Protein AF-A0A7T2W0L2-F1 (afdb_monomer)

InterPro domains:
  IPR009078 Ferritin-like superfamily [SSF47240] (115-250)
  IPR012348 Ribonucleotide reductase-like [G3DSA:1.10.620.20] (5-303)
  IPR025859 AurF/CmlI [PF11583] (13-297)

Sequence (320 aa):
MNLDISRTDDPVRDALKKLSLLWKSRAAVNQDLPDYCGLAFDPARQDFTASLLPFREHQAWTEAPQHLRDQCLSYAWGIYNLKTIYIECNVVTPACEDIIKTPPPGANRALLQDVMSQALLDEALHTRMSVMACNYIYEMRGLQPLDFSDFNLVGWRDGVLAQCGAEWERRLARFAIACASETLITDYLKTMAEDRSIQPICHEVTRTHAVDEWSHSSVFSSVATDIVQGLSNRERSYLRSIILKTVQMFANNELGAWSTVFTMVGMPHARDILHDVGDSNEIGVYTDSVQSLIDRIGLAGRNLGGSVALVSSVHEEMQA

Secondary structure (DSSP, 8-state):
----------HHHHHHHHHHHHHHHH-GGGS----STTSPP-TTS-SS-GGG-TTTT-HHHHTS-HHHHHHHHHHHHHHHHHHHHHHIIIIIHHHHHHHHHSPPSSTTHHHHHHHHHHHHHHHHHHHHHHHHHHHHHHHHHTPPPP-----HHHHHHHHHHHH-SSHHHHHHHHHHHHHHHHHHHHHHHHHHHH--SS-HHHHHHHHHHHHHHHHHHHHHHHHHHHHHHH--HHHHHHHHHHHHHHHHHHTB--HHHHHHHHHHHT-TTHHHHHHHH-SB--THHHHHHHHHHHHHTT--STTS---GGGSTTSSSSS--

Organism: Delftia acidovorans (NCBI:txid80866)

Mean predicted aligned error: 6.73 Å

Solvent-accessible surface area (backbone atoms only — not comparable to full-atom values): 18014 Å² total; per-residue (Å²): 134,83,82,79,76,76,82,72,85,48,71,54,59,55,50,52,53,51,52,52,63,48,41,70,80,64,34,59,84,69,47,90,69,76,65,53,86,74,46,76,84,55,92,87,43,44,51,38,67,64,87,75,44,88,50,61,84,37,66,62,59,68,72,45,59,64,69,58,53,53,50,49,29,45,46,49,37,38,54,51,32,52,51,47,37,50,42,35,63,70,33,38,40,54,28,29,50,46,35,52,78,59,44,67,91,61,98,50,33,71,57,54,26,51,49,29,54,50,50,47,52,45,40,56,47,48,38,51,51,30,56,51,55,38,52,50,50,26,61,79,68,72,48,80,80,86,88,79,81,86,46,61,46,60,56,50,48,52,53,53,49,71,68,39,90,44,69,68,52,34,53,44,48,36,37,21,42,23,47,37,48,43,49,51,50,36,67,61,32,47,59,47,39,66,38,79,69,34,32,60,46,53,21,50,55,35,34,54,48,35,61,44,31,62,50,42,32,53,50,40,46,42,51,46,34,59,52,50,73,77,46,53,70,68,54,48,36,48,38,52,54,44,30,64,51,36,54,60,38,66,46,39,61,49,58,68,58,49,54,52,49,33,60,77,69,64,47,71,63,44,68,56,54,55,64,75,51,50,61,64,52,78,58,68,76,53,48,59,57,50,52,52,48,38,49,74,36,69,67,67,62,84,85,48,70,84,68,82,80,77,63,72,72,66,70,66,67,78,77,114

pLDDT: mean 88.59, std 17.3, range [28.08, 98.62]

Foldseek 3Di:
DDPPPPPDPPVLLVLLVVLLVCLCVQQCLNDDADPLLPADWDPPFAAADLVPQLLSPPPLLVPWDPVLNSLVSLVVLLVVLLVLLCCLPQQLLVLLVCLLVPNDDDPCSVSSNSLSVSVNSSSVVLNVLSVVSNVSSCVVVVHDRQDDDPQQLRVVLVVQLVPDPDPLLNSLLSLLLNLLCLLQVLLVLVVLCPDPRHGPSSNSSSVSSNSVSVSSNSSSLSSLLVVVVVDDLLSLLSSLVSSVVSLFSSQWSPLVSQVSSCVRSVRPPSVVSSVVSDTGGPSVSSPVSSVVSCVSSPSDDPVSDDDPPPPVVPVVVVVD

Radius of gyration: 21.16 Å; Cα contacts (8 Å, |Δi|>4): 361; chains: 1; bounding box: 66×45×52 Å

Nearest PDB structures (foldseek):
  5hyh-assembly1_A  TM=8.896E-01  e=2.091E-13  Streptomyces venezuelae ATCC 10712
  2jcd-assembly1_B  TM=9.262E-01  e=5.769E-13  Streptomyces thioluteus
  3chu-assembly1_A  TM=8.992E-01  e=5.053E-13  unclassified
  3chh-assembly1_B  TM=8.849E-01  e=5.012E-12  unclassified
  3cht-assembly1_B  TM=8.678E-01  e=8.510E-12  unclassified

Structure (mmCIF, N/CA/C/O backbone):
data_AF-A0A7T2W0L2-F1
#
_entry.id   AF-A0A7T2W0L2-F1
#
loop_
_atom_site.group_PDB
_atom_site.id
_atom_site.type_symbol
_atom_site.label_atom_id
_atom_site.label_alt_id
_atom_site.label_comp_id
_atom_site.label_asym_id
_atom_site.label_entity_id
_atom_site.label_seq_id
_atom_site.pdbx_PDB_ins_code
_atom_site.Cartn_x
_atom_site.Cartn_y
_atom_site.Cartn_z
_atom_site.occupancy
_atom_site.B_iso_or_equiv
_atom_site.auth_seq_id
_atom_site.auth_comp_id
_atom_site.auth_asym_id
_atom_site.auth_atom_id
_atom_site.pdbx_PDB_model_num
ATOM 1 N N . MET A 1 1 ? 44.191 -21.257 -26.329 1.00 37.16 1 MET A N 1
ATOM 2 C CA . MET A 1 1 ? 43.010 -20.491 -26.773 1.00 37.16 1 MET A CA 1
ATOM 3 C C . MET A 1 1 ? 42.258 -20.133 -25.507 1.00 37.16 1 MET A C 1
ATOM 5 O O . MET A 1 1 ? 41.680 -21.014 -24.886 1.00 37.16 1 MET A O 1
ATOM 9 N N . ASN A 1 2 ? 42.464 -18.906 -25.030 1.00 30.92 2 ASN A N 1
ATOM 10 C CA . ASN A 1 2 ? 41.956 -18.443 -23.743 1.00 30.92 2 ASN A CA 1
ATOM 11 C C . ASN A 1 2 ? 40.436 -18.314 -23.822 1.00 30.92 2 ASN A C 1
ATOM 13 O O . ASN A 1 2 ? 39.923 -17.559 -24.643 1.00 30.92 2 ASN A O 1
ATOM 17 N N . LEU A 1 3 ? 39.740 -19.064 -22.970 1.00 38.44 3 LEU A N 1
ATOM 18 C CA . LEU A 1 3 ? 38.367 -18.771 -22.590 1.00 38.44 3 LEU A CA 1
ATOM 19 C C . LEU A 1 3 ? 38.418 -17.513 -21.728 1.00 38.44 3 LEU A C 1
ATOM 21 O O . LEU A 1 3 ? 38.673 -17.584 -20.528 1.00 38.44 3 LEU A O 1
ATOM 25 N N . ASP A 1 4 ? 38.239 -16.363 -22.367 1.00 36.66 4 ASP A N 1
ATOM 26 C CA . ASP A 1 4 ? 37.984 -15.113 -21.669 1.00 36.66 4 ASP A CA 1
ATOM 27 C C . ASP A 1 4 ? 36.551 -15.169 -21.124 1.00 36.66 4 ASP A C 1
ATOM 29 O O . ASP A 1 4 ? 35.579 -14.777 -21.771 1.00 36.66 4 ASP A O 1
ATOM 33 N N . ILE A 1 5 ? 36.404 -15.792 -19.953 1.00 43.41 5 ILE A N 1
ATOM 34 C CA . ILE A 1 5 ? 35.193 -15.695 -19.144 1.00 43.41 5 ILE A CA 1
ATOM 35 C C . ILE A 1 5 ? 35.238 -14.298 -18.531 1.00 43.41 5 ILE A C 1
ATOM 37 O O . ILE A 1 5 ? 35.699 -14.123 -17.401 1.00 43.41 5 ILE A O 1
ATOM 41 N N . SER A 1 6 ? 34.771 -13.292 -19.272 1.00 41.84 6 SER A N 1
ATOM 42 C CA . SER A 1 6 ? 34.497 -11.991 -18.674 1.00 41.84 6 SER A CA 1
ATOM 43 C C . SER A 1 6 ? 33.343 -12.179 -17.683 1.00 41.84 6 SER A C 1
ATOM 45 O O . SER A 1 6 ? 32.165 -12.174 -18.053 1.00 41.84 6 SER A O 1
ATOM 47 N N . ARG A 1 7 ? 33.683 -12.396 -16.408 1.00 49.94 7 ARG A N 1
ATOM 48 C CA . ARG A 1 7 ? 32.812 -12.077 -15.277 1.00 49.94 7 ARG A CA 1
ATOM 49 C C . ARG A 1 7 ? 32.473 -10.596 -15.414 1.00 49.94 7 ARG A C 1
ATOM 51 O O . ARG A 1 7 ? 33.280 -9.735 -15.087 1.00 49.94 7 ARG A O 1
ATOM 58 N N . THR A 1 8 ? 31.323 -10.314 -16.001 1.00 48.25 8 THR A N 1
ATOM 59 C CA . THR A 1 8 ? 30.719 -8.991 -15.958 1.00 48.25 8 THR A CA 1
ATOM 60 C C . THR A 1 8 ? 29.912 -8.959 -14.671 1.00 48.25 8 THR A C 1
ATOM 62 O O . THR A 1 8 ? 28.883 -9.625 -14.567 1.00 48.25 8 THR A O 1
ATOM 65 N N . ASP A 1 9 ? 30.448 -8.278 -13.659 1.00 61.59 9 ASP A N 1
ATOM 66 C CA . ASP A 1 9 ? 29.700 -7.931 -12.454 1.00 61.59 9 ASP A CA 1
ATOM 67 C C . ASP A 1 9 ? 28.499 -7.089 -12.902 1.00 61.59 9 ASP A C 1
ATOM 69 O O . ASP A 1 9 ? 28.660 -5.953 -13.348 1.00 61.59 9 ASP A O 1
ATOM 73 N N . ASP A 1 10 ? 27.304 -7.674 -12.853 1.00 84.06 10 ASP A N 1
ATOM 74 C CA . ASP A 1 10 ? 26.031 -6.971 -13.004 1.00 84.06 10 ASP A CA 1
ATOM 75 C C . ASP A 1 10 ? 25.410 -6.896 -11.600 1.00 84.06 10 ASP A C 1
ATOM 77 O O . ASP A 1 10 ? 24.774 -7.859 -11.152 1.00 84.06 10 ASP A O 1
ATOM 81 N N . PRO A 1 11 ? 25.615 -5.781 -10.869 1.00 88.38 11 PRO A N 1
ATOM 82 C CA . PRO A 1 11 ? 25.138 -5.645 -9.498 1.00 88.38 11 PRO A CA 1
ATOM 83 C C . PRO A 1 11 ? 23.619 -5.800 -9.377 1.00 88.38 11 PRO A C 1
ATOM 85 O O . PRO A 1 11 ? 23.132 -6.274 -8.351 1.00 88.38 11 PRO A O 1
ATOM 88 N N . VAL A 1 12 ? 22.868 -5.429 -10.423 1.00 91.69 12 VAL A N 1
ATOM 89 C CA . VAL A 1 12 ? 21.404 -5.542 -10.449 1.00 91.69 12 VAL A CA 1
ATOM 90 C C . VAL A 1 12 ? 21.003 -7.006 -10.548 1.00 91.69 12 VAL A C 1
ATOM 92 O O . VAL A 1 12 ? 20.191 -7.482 -9.754 1.00 91.69 12 VAL A O 1
ATOM 95 N N . ARG A 1 13 ? 21.626 -7.762 -11.456 1.00 93.62 13 ARG A N 1
ATOM 96 C CA . ARG A 1 13 ? 21.426 -9.214 -11.561 1.00 93.62 13 ARG A CA 1
ATOM 97 C C . ARG A 1 13 ? 21.720 -9.932 -10.248 1.00 93.62 13 ARG A C 1
ATOM 99 O O . ARG A 1 13 ? 20.958 -10.819 -9.858 1.00 93.62 13 ARG A O 1
ATOM 106 N N . ASP A 1 14 ? 22.819 -9.588 -9.587 1.00 94.62 14 ASP A N 1
ATOM 107 C CA . ASP A 1 14 ? 23.208 -10.235 -8.333 1.00 94.62 14 ASP A CA 1
ATOM 108 C C . ASP A 1 14 ? 22.248 -9.884 -7.190 1.00 94.62 14 ASP A C 1
ATOM 110 O O . ASP A 1 14 ? 21.866 -10.769 -6.417 1.00 94.62 14 ASP A O 1
ATOM 114 N N . ALA A 1 15 ? 21.771 -8.635 -7.131 1.00 94.38 15 ALA A N 1
ATOM 115 C CA . ALA A 1 15 ? 20.722 -8.223 -6.203 1.00 94.38 15 ALA A CA 1
ATOM 116 C C . ALA A 1 15 ? 19.414 -8.999 -6.438 1.00 94.38 15 ALA A C 1
ATOM 118 O O . ALA A 1 15 ? 18.876 -9.582 -5.495 1.00 94.38 15 ALA A O 1
ATOM 119 N N . LEU A 1 16 ? 18.943 -9.089 -7.687 1.00 95.00 16 LEU A N 1
ATOM 120 C CA . LEU A 1 16 ? 17.719 -9.815 -8.049 1.00 95.00 16 LEU A CA 1
ATOM 121 C C . LEU A 1 16 ? 17.805 -11.305 -7.696 1.00 95.00 16 LEU A C 1
ATOM 123 O O . LEU A 1 16 ? 16.887 -11.853 -7.088 1.00 95.00 16 LEU A O 1
ATOM 127 N N . LYS A 1 17 ? 18.932 -11.962 -8.004 1.00 96.25 17 LYS A N 1
ATOM 128 C CA . LYS A 1 17 ? 19.163 -13.365 -7.617 1.00 96.25 17 LYS A CA 1
ATOM 129 C C . LYS A 1 17 ? 19.123 -13.551 -6.107 1.00 96.25 17 LYS A C 1
ATOM 131 O O . LYS A 1 17 ? 18.523 -14.508 -5.625 1.00 96.25 17 LYS A O 1
ATOM 136 N N . LYS A 1 18 ? 19.766 -12.652 -5.357 1.00 95.88 18 LYS A N 1
ATOM 137 C CA . LYS A 1 18 ? 19.768 -12.707 -3.894 1.00 95.88 18 LYS A CA 1
ATOM 138 C C . LYS A 1 18 ? 18.354 -12.541 -3.337 1.00 95.88 18 LYS A C 1
ATOM 140 O O . LYS A 1 18 ? 17.973 -13.305 -2.456 1.00 95.88 18 LYS A O 1
ATOM 145 N N . LEU A 1 19 ? 17.582 -11.586 -3.854 1.00 94.62 19 LEU A N 1
ATOM 146 C CA . LEU A 1 19 ? 16.198 -11.353 -3.436 1.00 94.62 19 LEU A CA 1
ATOM 147 C C . LEU A 1 19 ? 15.304 -12.567 -3.730 1.00 94.62 19 LEU A C 1
ATOM 149 O O . LEU A 1 19 ? 14.591 -13.003 -2.828 1.00 94.62 19 LEU A O 1
ATOM 153 N N . SER A 1 20 ? 15.416 -13.164 -4.922 1.00 95.44 20 SER A N 1
ATOM 154 C CA . SER A 1 20 ? 14.680 -14.388 -5.284 1.00 95.44 20 SER A CA 1
ATOM 155 C C . SER A 1 20 ? 15.049 -15.582 -4.391 1.00 95.44 20 SER A C 1
ATOM 157 O O . SER A 1 20 ? 14.185 -16.319 -3.917 1.00 95.44 20 SER A O 1
ATOM 159 N N . LEU A 1 21 ? 16.336 -15.756 -4.070 1.00 95.50 21 LEU A N 1
ATOM 160 C CA . LEU A 1 21 ? 16.768 -16.813 -3.149 1.00 95.50 21 LEU A CA 1
ATOM 161 C C . LEU A 1 21 ? 16.199 -16.621 -1.738 1.00 95.50 21 LEU A C 1
ATOM 163 O O . LEU A 1 21 ? 15.759 -17.594 -1.126 1.00 95.50 21 LEU A O 1
ATOM 167 N N . LEU A 1 22 ? 16.206 -15.386 -1.230 1.00 95.31 22 LEU A N 1
ATOM 168 C CA . LEU A 1 22 ? 15.710 -15.063 0.109 1.00 95.31 22 LEU A CA 1
ATOM 169 C C . LEU A 1 22 ? 14.185 -15.168 0.223 1.00 95.31 22 LEU A C 1
ATOM 171 O O . LEU A 1 22 ? 13.698 -15.484 1.309 1.00 95.31 22 LEU A O 1
ATOM 175 N N . TRP A 1 23 ? 13.444 -14.945 -0.870 1.00 97.44 23 TRP A N 1
ATOM 176 C CA . TRP A 1 23 ? 11.978 -15.031 -0.904 1.00 97.44 23 TRP A CA 1
ATOM 177 C C . TRP A 1 23 ? 11.458 -16.353 -0.321 1.00 97.44 23 TRP A C 1
ATOM 179 O O . TRP A 1 23 ? 10.592 -16.344 0.551 1.00 97.44 23 TRP A O 1
ATOM 189 N N . LYS A 1 24 ? 12.087 -17.481 -0.675 1.00 93.50 24 LYS A N 1
ATOM 190 C CA . LYS A 1 24 ? 11.694 -18.822 -0.198 1.00 93.50 24 LYS A CA 1
ATOM 191 C C . LYS A 1 24 ? 11.663 -18.959 1.325 1.00 93.50 24 LYS A C 1
ATOM 193 O O . LYS A 1 24 ? 10.880 -19.740 1.848 1.00 93.50 24 LYS A O 1
ATOM 198 N N . SER A 1 25 ? 12.549 -18.253 2.024 1.00 92.75 25 SER A N 1
ATOM 199 C CA . SER A 1 25 ? 12.684 -18.338 3.482 1.00 92.75 25 SER A CA 1
ATOM 200 C C . SER A 1 25 ? 12.013 -17.197 4.240 1.00 92.75 25 SER A C 1
ATOM 202 O O . SER A 1 25 ? 11.862 -17.312 5.449 1.00 92.75 25 SER A O 1
ATOM 204 N N . ARG A 1 26 ? 11.694 -16.083 3.570 1.00 92.88 26 ARG A N 1
ATOM 205 C CA . ARG A 1 26 ? 11.186 -14.872 4.236 1.00 92.88 26 ARG A CA 1
ATOM 206 C C . ARG A 1 26 ? 9.705 -14.622 3.989 1.00 92.88 26 ARG A C 1
ATOM 208 O O . ARG A 1 26 ? 9.049 -14.157 4.906 1.00 92.88 26 ARG A O 1
ATOM 215 N N . ALA A 1 27 ? 9.225 -14.919 2.779 1.00 96.25 27 ALA A N 1
ATOM 216 C CA . ALA A 1 27 ? 7.908 -14.487 2.342 1.00 96.25 27 ALA A CA 1
ATOM 217 C C . ALA A 1 27 ? 6.828 -15.155 3.178 1.00 96.25 27 ALA A C 1
ATOM 219 O O . ALA A 1 27 ? 6.881 -16.380 3.366 1.00 96.25 27 ALA A O 1
ATOM 220 N N . ALA A 1 28 ? 5.860 -14.372 3.649 1.00 96.31 28 ALA A N 1
ATOM 221 C CA . ALA A 1 28 ? 4.809 -14.854 4.533 1.00 96.31 28 ALA A CA 1
ATOM 222 C C . ALA A 1 28 ? 4.006 -15.996 3.896 1.00 96.31 28 ALA A C 1
ATOM 224 O O . ALA A 1 28 ? 3.660 -16.957 4.577 1.00 96.31 28 ALA A O 1
ATOM 225 N N . VAL A 1 29 ? 3.807 -15.958 2.573 1.00 96.69 29 VAL A N 1
ATOM 226 C CA . VAL A 1 29 ? 3.109 -17.007 1.807 1.00 96.69 29 VAL A CA 1
ATOM 227 C C . VAL A 1 29 ? 3.802 -18.372 1.843 1.00 96.69 29 VAL A C 1
ATOM 229 O O . VAL A 1 29 ? 3.160 -19.398 1.628 1.00 96.69 29 VAL A O 1
ATOM 232 N N . ASN A 1 30 ? 5.099 -18.400 2.154 1.00 96.00 30 ASN A N 1
ATOM 233 C CA . ASN A 1 30 ? 5.880 -19.627 2.303 1.00 96.00 30 ASN A CA 1
ATOM 234 C C . ASN A 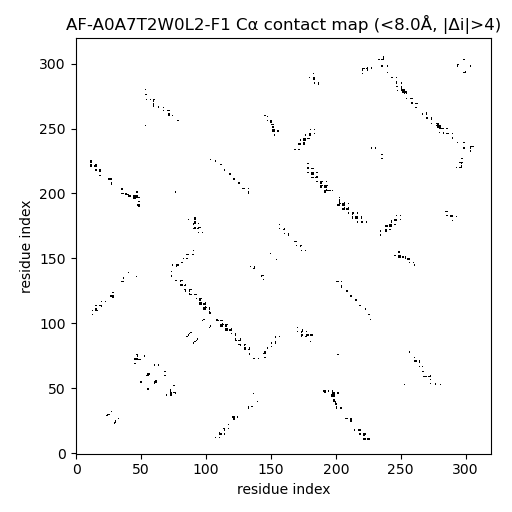1 30 ? 6.011 -20.082 3.767 1.00 96.00 30 ASN A C 1
ATOM 236 O O . ASN A 1 30 ? 6.652 -21.104 4.019 1.00 96.00 30 ASN A O 1
ATOM 240 N N . GLN A 1 31 ? 5.470 -19.325 4.726 1.00 93.69 31 GLN A N 1
ATOM 241 C CA . GLN A 1 31 ? 5.533 -19.641 6.153 1.00 93.69 31 GLN A CA 1
ATOM 242 C C . GLN A 1 31 ? 4.211 -20.218 6.664 1.00 93.69 31 GLN A C 1
ATOM 244 O O . GLN A 1 31 ? 3.149 -20.040 6.067 1.00 93.69 31 GLN A O 1
ATOM 249 N N . ASP A 1 32 ? 4.274 -20.854 7.833 1.00 90.12 32 ASP A N 1
ATOM 250 C CA . ASP A 1 32 ? 3.078 -21.154 8.613 1.00 90.12 32 ASP A CA 1
ATOM 251 C C . ASP A 1 32 ? 2.498 -19.841 9.153 1.00 90.12 32 ASP A C 1
ATOM 253 O O . ASP A 1 32 ? 3.036 -19.227 10.080 1.00 90.12 32 ASP A O 1
ATOM 257 N N . LEU A 1 33 ? 1.410 -19.387 8.534 1.00 88.81 33 LEU A N 1
ATOM 258 C CA . LEU A 1 33 ? 0.723 -18.172 8.950 1.00 88.81 33 LEU A CA 1
ATOM 259 C C . LEU A 1 33 ? 0.004 -18.383 10.293 1.00 88.81 33 LEU A C 1
ATOM 261 O O . LEU A 1 33 ? -0.557 -19.458 10.527 1.00 88.81 33 LEU A O 1
ATOM 265 N N . PRO A 1 34 ? -0.034 -17.360 11.167 1.00 85.94 34 PRO A N 1
ATOM 266 C CA . PRO A 1 34 ? -0.855 -17.394 12.370 1.00 85.94 34 PRO A CA 1
ATOM 267 C C . PRO A 1 34 ? -2.331 -17.658 12.044 1.00 85.94 34 PRO A C 1
ATOM 269 O O . PRO A 1 34 ? -2.854 -17.171 11.040 1.00 85.94 34 PRO A O 1
ATOM 272 N N . ASP A 1 35 ? -3.036 -18.349 12.943 1.00 90.75 35 ASP A N 1
ATOM 273 C CA . ASP A 1 35 ? -4.501 -18.328 12.946 1.00 90.75 35 ASP A CA 1
ATOM 274 C C . ASP A 1 35 ? -4.975 -16.953 13.435 1.00 90.75 35 ASP A C 1
ATOM 276 O O . ASP A 1 35 ? -5.225 -16.736 14.621 1.00 90.75 35 ASP A O 1
ATOM 280 N N . TYR A 1 36 ? -5.030 -16.000 12.505 1.00 89.06 36 TYR A N 1
ATOM 281 C CA . TYR A 1 36 ? -5.364 -14.608 12.783 1.00 89.06 36 TYR A CA 1
ATOM 282 C C . TYR A 1 36 ? -6.735 -14.450 13.449 1.00 89.06 36 TYR A C 1
ATOM 284 O O . TYR A 1 36 ? -6.869 -13.659 14.380 1.00 89.06 36 TYR A O 1
ATOM 292 N N . CYS A 1 37 ? -7.741 -15.208 13.004 1.00 83.75 37 CYS A N 1
ATOM 293 C CA . CYS A 1 37 ? -9.089 -15.169 13.576 1.00 83.75 37 CYS A CA 1
ATOM 294 C C . CYS A 1 37 ? -9.183 -15.915 14.916 1.00 83.75 37 CYS A C 1
ATOM 296 O O . CYS A 1 37 ? -10.091 -15.645 15.697 1.00 83.75 37 CYS A O 1
ATOM 298 N N . GLY A 1 38 ? -8.247 -16.825 15.198 1.00 87.19 38 GLY A N 1
ATOM 299 C CA . GLY A 1 38 ? -8.093 -17.473 16.500 1.00 87.19 38 GLY A CA 1
ATOM 300 C C . GLY A 1 38 ? -7.413 -16.603 17.564 1.00 87.19 38 GLY A C 1
ATOM 301 O O . GLY A 1 38 ? -7.382 -16.985 18.738 1.00 87.19 38 GLY A O 1
ATOM 302 N N . LEU A 1 39 ? -6.869 -15.434 17.198 1.00 90.75 39 LEU A N 1
ATOM 303 C CA . LEU A 1 39 ? -6.291 -14.494 18.158 1.00 90.75 39 LEU A CA 1
ATOM 304 C C . LEU A 1 39 ? -7.380 -13.916 19.071 1.00 90.75 39 LEU A C 1
ATOM 306 O O . LEU A 1 39 ? -8.429 -13.465 18.617 1.00 90.75 39 LEU A O 1
ATOM 310 N N . ALA A 1 40 ? -7.109 -13.889 20.378 1.00 92.00 40 ALA A N 1
ATOM 311 C CA . ALA A 1 40 ? -8.072 -13.419 21.367 1.00 92.00 40 ALA A CA 1
ATOM 312 C C . ALA A 1 40 ? -8.485 -11.960 21.110 1.00 92.00 40 ALA A C 1
ATOM 314 O O . ALA A 1 40 ? -7.644 -11.059 21.073 1.00 92.00 40 ALA A O 1
ATOM 315 N N . PHE A 1 41 ? -9.791 -11.737 20.976 1.00 96.56 41 PHE A N 1
ATOM 316 C CA . PHE A 1 41 ? -10.374 -10.405 20.873 1.00 96.56 41 PHE A CA 1
ATOM 317 C C . PHE A 1 41 ? -10.512 -9.759 22.252 1.00 96.56 41 PHE A C 1
ATOM 319 O O . PHE A 1 41 ? -11.039 -10.374 23.182 1.00 96.56 41 PHE A O 1
ATOM 326 N N . ASP A 1 42 ? -10.092 -8.502 22.369 1.00 96.56 42 ASP A N 1
ATOM 327 C CA . ASP A 1 42 ? -10.230 -7.715 23.592 1.00 96.56 42 ASP A CA 1
ATOM 328 C C . ASP A 1 42 ? -11.137 -6.503 23.331 1.00 96.56 42 ASP A C 1
ATOM 330 O O . ASP A 1 42 ? -10.701 -5.549 22.686 1.00 96.56 42 ASP A O 1
ATOM 334 N N . PRO A 1 43 ? -12.382 -6.478 23.842 1.00 95.31 43 PRO A N 1
ATOM 335 C CA . PRO A 1 43 ? -13.302 -5.370 23.598 1.00 95.31 43 PRO A CA 1
ATOM 336 C C . PRO A 1 43 ? -12.778 -3.992 24.028 1.00 95.31 43 PRO A C 1
ATOM 338 O O . PRO A 1 43 ? -13.254 -2.990 23.494 1.00 95.31 43 PRO A O 1
ATOM 341 N N . ALA A 1 44 ? -11.825 -3.929 24.968 1.00 94.88 44 ALA A N 1
ATOM 342 C CA . ALA A 1 44 ? -11.264 -2.680 25.481 1.00 94.88 44 ALA A CA 1
ATOM 343 C C . ALA A 1 44 ? -10.100 -2.132 24.638 1.00 94.88 44 ALA A C 1
ATOM 345 O O . ALA A 1 44 ? -9.728 -0.967 24.798 1.00 94.88 44 ALA A O 1
ATOM 346 N N . ARG A 1 45 ? -9.510 -2.946 23.754 1.00 97.00 45 ARG A N 1
ATOM 347 C CA . ARG A 1 45 ? -8.456 -2.490 22.839 1.00 97.00 45 ARG A CA 1
ATOM 348 C C . ARG A 1 45 ? -9.044 -1.742 21.658 1.00 97.00 45 ARG A C 1
ATOM 350 O O . ARG A 1 45 ? -10.159 -2.024 21.233 1.00 97.00 45 ARG A O 1
ATOM 357 N N . GLN A 1 46 ? -8.265 -0.815 21.118 1.00 97.38 46 GLN A N 1
ATOM 358 C CA . GLN A 1 46 ? -8.601 -0.116 19.884 1.00 97.38 46 GLN A CA 1
ATOM 359 C C . GLN A 1 46 ? -8.254 -0.978 18.671 1.00 97.38 46 GLN A C 1
ATOM 361 O O . GLN A 1 46 ? -7.352 -1.812 18.727 1.00 97.38 46 GLN A O 1
ATOM 366 N N . ASP A 1 47 ? -8.955 -0.763 17.565 1.00 97.94 47 ASP A N 1
ATOM 367 C CA . ASP A 1 47 ? -8.740 -1.538 16.337 1.00 97.94 47 ASP A CA 1
ATOM 368 C C . ASP A 1 47 ? -7.729 -0.860 15.393 1.00 97.94 47 ASP A C 1
ATOM 370 O O . ASP A 1 47 ? -7.295 -1.461 14.413 1.00 97.94 47 ASP A O 1
ATOM 374 N N . PHE A 1 48 ? -7.332 0.380 15.703 1.00 97.00 48 PHE A N 1
ATOM 375 C CA . PHE A 1 48 ? -6.447 1.205 14.886 1.00 97.00 48 PHE A CA 1
ATOM 376 C C . PHE A 1 48 ? -5.625 2.186 15.732 1.00 97.00 48 PHE A C 1
ATOM 378 O O . PHE A 1 48 ? -6.041 2.592 16.821 1.00 97.00 48 PHE A O 1
ATOM 385 N N . THR A 1 49 ? -4.466 2.597 15.217 1.00 94.12 49 THR A N 1
ATOM 386 C CA . THR A 1 49 ? -3.552 3.527 15.888 1.00 94.12 49 THR A CA 1
ATOM 387 C C . THR A 1 49 ? -4.019 4.975 15.712 1.00 94.12 49 THR A C 1
ATOM 389 O O . THR A 1 49 ? -3.954 5.545 14.624 1.00 94.12 49 THR A O 1
ATOM 392 N N . ALA A 1 50 ? -4.456 5.617 16.799 1.00 93.06 50 ALA A N 1
ATOM 393 C CA . ALA A 1 50 ? -5.055 6.956 16.748 1.00 93.06 50 ALA A CA 1
ATOM 394 C C . ALA A 1 50 ? -4.114 8.068 16.238 1.00 93.06 50 ALA A C 1
ATOM 396 O O . ALA A 1 50 ? -4.594 9.067 15.705 1.00 93.06 50 ALA A O 1
ATOM 397 N N . SER A 1 51 ? -2.788 7.916 16.366 1.00 90.50 51 SER A N 1
ATOM 398 C CA . SER A 1 51 ? -1.824 8.906 15.853 1.00 90.50 51 SER A CA 1
ATOM 399 C C . SER A 1 51 ? -1.820 9.013 14.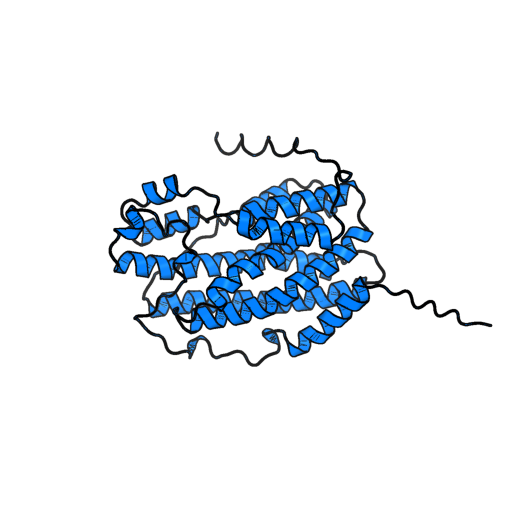324 1.00 90.50 51 SER A C 1
ATOM 401 O O . SER A 1 51 ? -1.413 10.045 13.791 1.00 90.50 51 SER A O 1
ATOM 403 N N . LEU A 1 52 ? -2.317 7.986 13.627 1.00 89.75 52 LEU A N 1
ATOM 404 C CA . LEU A 1 52 ? -2.440 7.962 12.170 1.00 89.75 52 LEU A CA 1
ATOM 405 C C . LEU A 1 52 ? -3.723 8.630 11.658 1.00 89.75 52 LEU A C 1
ATOM 407 O O . LEU A 1 52 ? -3.873 8.803 10.450 1.00 89.75 52 LEU A O 1
ATOM 411 N N . LEU A 1 53 ? -4.649 9.020 12.542 1.00 92.88 53 LEU A N 1
ATOM 412 C CA . LEU A 1 53 ? -5.833 9.763 12.122 1.00 92.88 53 LEU A CA 1
ATOM 413 C C . LEU A 1 53 ? -5.436 11.189 11.706 1.00 92.88 53 LEU A C 1
ATOM 415 O O . LEU A 1 53 ? -4.801 11.896 12.497 1.00 92.88 53 LEU A O 1
ATOM 419 N N . PRO A 1 54 ? -5.858 11.662 10.521 1.00 91.56 54 PRO A N 1
ATOM 420 C CA . PRO A 1 54 ? -5.466 12.983 10.029 1.00 91.56 54 PRO A CA 1
ATOM 421 C C . PRO A 1 54 ? -6.103 14.129 10.832 1.00 91.56 54 PRO A C 1
ATOM 423 O O . PRO A 1 54 ? -5.583 15.236 10.868 1.00 91.56 54 PRO A O 1
ATOM 426 N N . PHE A 1 55 ? -7.196 13.851 11.543 1.00 94.19 55 PHE A N 1
ATOM 427 C CA . PHE A 1 55 ? -7.930 14.798 12.387 1.00 94.19 55 PHE A CA 1
ATOM 428 C C . PHE A 1 55 ? -7.740 14.562 13.890 1.00 94.19 55 PHE A C 1
ATOM 430 O O . PHE A 1 55 ? -8.520 15.072 14.694 1.00 94.19 55 PHE A O 1
ATOM 437 N N . ARG A 1 56 ? -6.728 13.785 14.305 1.00 94.12 56 ARG A N 1
ATOM 438 C CA . ARG 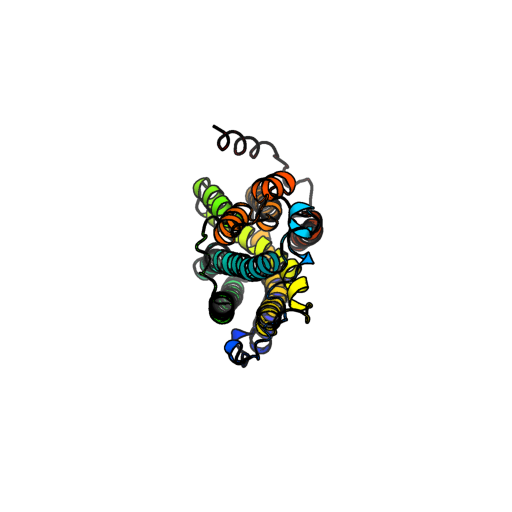A 1 56 ? -6.526 13.386 15.715 1.00 94.12 56 ARG A CA 1
ATOM 439 C C . ARG A 1 56 ? -6.467 14.560 16.707 1.00 94.12 56 ARG A C 1
ATOM 441 O O . ARG A 1 56 ? -6.808 14.387 17.872 1.00 94.12 56 ARG A O 1
ATOM 448 N N . GLU A 1 57 ? -6.029 15.732 16.248 1.00 93.88 57 GLU A N 1
ATOM 449 C CA . GLU A 1 57 ? -5.885 16.963 17.040 1.00 93.88 57 GLU A CA 1
ATOM 450 C C . GLU A 1 57 ? -7.066 17.934 16.865 1.00 93.88 57 GLU A C 1
ATOM 452 O O . GLU A 1 57 ? -7.132 18.957 17.543 1.00 93.88 57 GLU A O 1
ATOM 457 N N . HIS A 1 58 ? -8.023 17.627 15.985 1.00 96.12 58 HIS A N 1
ATOM 458 C CA . HIS A 1 58 ? -9.155 18.505 15.710 1.00 96.12 58 HIS A CA 1
ATOM 459 C C . HIS A 1 58 ? -10.091 18.599 16.926 1.00 96.12 58 HIS A C 1
ATOM 461 O O . HIS A 1 58 ? -10.466 17.584 17.521 1.00 96.12 58 HIS A O 1
ATOM 467 N N . GLN A 1 59 ? -10.545 19.810 17.267 1.00 96.69 59 GLN A N 1
ATOM 468 C CA . GLN A 1 59 ? -11.377 20.045 18.455 1.00 96.69 59 GLN A CA 1
ATOM 469 C C . GLN A 1 59 ? -12.647 19.180 18.443 1.00 96.69 59 GLN A C 1
ATOM 471 O O . GLN A 1 59 ? -12.874 18.416 19.378 1.00 96.69 59 GLN A O 1
ATOM 476 N N . ALA A 1 60 ? -13.404 19.194 17.341 1.00 96.50 60 ALA A N 1
ATOM 477 C CA . ALA A 1 60 ? -14.607 18.368 17.203 1.00 96.50 60 ALA A CA 1
ATOM 478 C C . ALA A 1 60 ? -14.356 16.857 17.378 1.00 96.50 60 ALA A C 1
ATOM 480 O O . ALA A 1 60 ? -15.231 16.144 17.859 1.00 96.50 60 ALA A O 1
ATOM 481 N N . TRP A 1 61 ? -13.166 16.358 17.022 1.00 97.25 61 TRP A N 1
ATOM 482 C CA . TRP A 1 61 ? -12.793 14.967 17.276 1.00 97.25 61 TRP A CA 1
ATOM 483 C C . TRP A 1 61 ? -12.494 14.731 18.759 1.00 97.25 61 TRP A C 1
ATOM 485 O O . TRP A 1 61 ? -12.981 13.771 19.353 1.00 97.25 61 TRP A O 1
ATOM 495 N N . THR A 1 62 ? -11.709 15.610 19.383 1.00 96.56 62 THR A N 1
ATOM 496 C CA . THR A 1 62 ? -11.323 15.463 20.797 1.00 96.56 62 THR A CA 1
ATOM 497 C C . THR A 1 62 ? -12.509 15.572 21.760 1.00 96.56 62 THR A C 1
ATOM 499 O O . THR A 1 62 ? -12.528 14.864 22.769 1.00 96.56 62 THR A O 1
ATOM 502 N N . GLU A 1 63 ? -13.518 16.376 21.417 1.00 96.88 63 GLU A N 1
ATOM 503 C CA . GLU A 1 63 ? -14.755 16.569 22.185 1.00 96.88 63 GLU A CA 1
ATOM 504 C C . GLU A 1 63 ? -15.837 15.513 21.897 1.00 96.88 63 GLU A C 1
ATOM 506 O O . GLU A 1 63 ? -16.828 15.427 22.627 1.00 96.88 63 GLU A O 1
ATOM 511 N N . ALA A 1 64 ? -15.667 14.691 20.857 1.00 97.62 64 ALA A N 1
ATOM 512 C CA . ALA A 1 64 ? -16.662 13.695 20.487 1.00 97.62 64 ALA A CA 1
ATOM 513 C C . ALA A 1 64 ? -16.827 12.598 21.557 1.00 97.62 64 ALA A C 1
ATOM 515 O O . ALA A 1 64 ? -15.850 12.186 22.199 1.00 97.62 64 ALA A O 1
ATOM 516 N N . PRO A 1 65 ? -18.050 12.056 21.723 1.00 98.00 65 PRO A N 1
ATOM 517 C CA . PRO A 1 65 ? -18.298 10.922 22.602 1.00 98.00 65 PRO A CA 1
ATOM 518 C C . PRO A 1 65 ? -17.362 9.744 22.313 1.00 98.00 65 PRO A C 1
ATOM 520 O O . PRO A 1 65 ? -17.174 9.357 21.160 1.00 98.00 65 PRO A O 1
ATOM 523 N N . GLN A 1 66 ? -16.831 9.123 23.371 1.00 96.69 66 GLN A N 1
ATOM 524 C CA . GLN A 1 66 ? -15.850 8.040 23.252 1.00 96.69 66 GLN A CA 1
ATOM 525 C C . GLN A 1 66 ? -16.319 6.907 22.329 1.00 96.69 66 GLN A C 1
ATOM 527 O O . GLN A 1 66 ? -15.562 6.498 21.461 1.00 96.69 66 GLN A O 1
ATOM 532 N N . HIS A 1 67 ? -17.574 6.467 22.451 1.00 96.81 67 HIS A N 1
ATOM 533 C CA . HIS A 1 67 ? -18.109 5.386 21.620 1.00 96.81 67 HIS A CA 1
ATOM 534 C C . HIS A 1 67 ? -18.076 5.698 20.112 1.00 96.81 67 HIS A C 1
ATOM 536 O O . HIS A 1 67 ? -17.824 4.796 19.321 1.00 96.81 67 HIS A O 1
ATOM 542 N N . LEU A 1 68 ? -18.276 6.960 19.703 1.00 97.94 68 LEU A N 1
ATOM 543 C CA . LEU A 1 68 ? -18.174 7.353 18.292 1.00 97.94 68 LEU A CA 1
ATOM 544 C C . LEU A 1 68 ? -16.721 7.341 17.822 1.00 97.94 68 LEU A C 1
ATOM 546 O O . LEU A 1 68 ? -16.440 6.927 16.700 1.00 97.94 68 LEU A O 1
ATOM 550 N N . ARG A 1 69 ? -15.788 7.761 18.686 1.00 97.75 69 ARG A N 1
ATOM 551 C CA . ARG A 1 69 ? -14.354 7.697 18.383 1.00 97.75 69 ARG A CA 1
ATOM 552 C C . ARG A 1 69 ? -13.875 6.258 18.238 1.00 97.75 69 ARG A C 1
ATOM 554 O O . ARG A 1 69 ? -13.158 5.967 17.289 1.00 97.75 69 ARG A O 1
ATOM 561 N N . ASP A 1 70 ? -14.324 5.368 19.120 1.00 97.81 70 ASP A N 1
ATOM 562 C CA . ASP A 1 70 ? -14.012 3.938 19.056 1.00 97.81 70 ASP A CA 1
ATOM 563 C C . ASP A 1 70 ? -14.546 3.329 17.744 1.00 97.81 70 ASP A C 1
ATOM 565 O O . ASP A 1 70 ? -13.804 2.661 17.028 1.00 97.81 70 ASP A O 1
ATOM 569 N N . GLN A 1 71 ? -15.790 3.645 17.349 1.00 98.19 71 GLN A N 1
ATOM 570 C CA . GLN A 1 71 ? -16.331 3.226 16.047 1.00 98.19 71 GLN A CA 1
ATOM 571 C C . GLN A 1 71 ? -15.532 3.796 14.869 1.00 98.19 71 GLN A C 1
ATOM 573 O O . GLN A 1 71 ? -15.246 3.076 13.914 1.00 98.19 71 GLN A O 1
ATOM 578 N N . CYS A 1 72 ? -15.141 5.071 14.925 1.00 98.31 72 CYS A N 1
ATOM 579 C CA . CYS A 1 72 ? -14.305 5.681 13.891 1.00 98.31 72 CYS A CA 1
ATOM 580 C C . CYS A 1 72 ? -12.928 5.013 13.799 1.00 98.31 72 CYS A C 1
ATOM 582 O O . CYS A 1 72 ? -12.417 4.878 12.695 1.00 98.31 72 CYS A O 1
ATOM 584 N N . LEU A 1 73 ? -12.339 4.559 14.910 1.00 98.19 73 LEU A N 1
ATOM 585 C CA . LEU A 1 73 ? -11.090 3.791 14.899 1.00 98.19 73 LEU A CA 1
ATOM 586 C C . LEU A 1 73 ? -11.283 2.409 14.256 1.00 98.19 73 LEU A C 1
ATOM 588 O O . LEU A 1 73 ? -10.460 2.007 13.436 1.00 98.19 73 LEU A O 1
ATOM 592 N N . SER A 1 74 ? -12.396 1.719 14.520 1.00 98.56 74 SER A N 1
ATOM 593 C CA . SER A 1 74 ? -12.741 0.484 13.797 1.00 98.56 74 SER A CA 1
ATOM 594 C C . SER A 1 74 ? -12.927 0.720 12.293 1.00 98.56 74 SER A C 1
ATOM 596 O O . SER A 1 74 ? -12.478 -0.081 11.473 1.00 98.56 74 SER A O 1
ATOM 598 N N . TYR A 1 75 ? -13.542 1.835 11.896 1.00 98.62 75 TYR A N 1
ATOM 599 C CA . TYR A 1 75 ? -13.657 2.191 10.482 1.00 98.62 75 TYR A CA 1
ATOM 600 C C . TYR A 1 75 ? -12.346 2.695 9.873 1.00 98.62 75 TYR A C 1
ATOM 602 O O . TYR A 1 75 ? -12.140 2.472 8.687 1.00 98.62 75 TYR A O 1
ATOM 610 N N . ALA A 1 76 ? -11.435 3.288 10.649 1.00 97.75 76 ALA A N 1
ATOM 611 C CA . ALA A 1 76 ? -10.086 3.630 10.194 1.00 97.75 76 ALA A CA 1
ATOM 612 C C . ALA A 1 76 ? -9.333 2.373 9.741 1.00 97.75 76 ALA A C 1
ATOM 614 O O . ALA A 1 76 ? -8.753 2.349 8.658 1.00 97.75 76 ALA A O 1
ATOM 615 N N . TRP A 1 77 ? -9.427 1.300 10.536 1.00 97.81 77 TRP A N 1
ATOM 616 C CA . TRP A 1 77 ? -8.929 -0.026 10.171 1.00 97.81 77 TRP A CA 1
ATOM 617 C C . TRP A 1 77 ? -9.577 -0.560 8.886 1.00 97.81 77 TRP A C 1
ATOM 619 O O . TRP A 1 77 ? -8.893 -1.127 8.031 1.00 97.81 77 TRP A O 1
ATOM 629 N N . GLY A 1 78 ? -10.882 -0.326 8.733 1.00 97.88 78 GLY A N 1
ATOM 630 C CA . GLY A 1 78 ? -11.633 -0.609 7.514 1.00 97.88 78 GLY A CA 1
ATOM 631 C C . GLY A 1 78 ? -11.091 0.125 6.287 1.00 97.88 78 GLY A C 1
ATOM 632 O O . GLY A 1 78 ? -10.716 -0.516 5.313 1.00 97.88 78 GLY A O 1
ATOM 633 N N . ILE A 1 79 ? -11.003 1.458 6.348 1.00 97.38 79 ILE A N 1
ATOM 634 C CA . ILE A 1 79 ? -10.475 2.315 5.273 1.00 97.38 79 ILE A CA 1
ATOM 635 C C . ILE A 1 79 ? -9.068 1.868 4.885 1.00 97.38 79 ILE A C 1
ATOM 637 O O . ILE A 1 79 ? -8.783 1.723 3.699 1.00 97.38 79 ILE A O 1
ATOM 641 N N . TYR A 1 80 ? -8.208 1.639 5.877 1.00 95.44 80 TYR A N 1
ATOM 642 C CA . TYR A 1 80 ? -6.829 1.221 5.667 1.00 95.44 80 TYR A CA 1
ATOM 643 C C . TYR A 1 80 ? -6.740 -0.067 4.836 1.00 95.44 80 TYR A C 1
ATOM 645 O O . TYR A 1 80 ? -6.150 -0.065 3.760 1.00 95.44 80 TYR A O 1
ATOM 653 N N . ASN A 1 81 ? -7.380 -1.147 5.287 1.00 97.00 81 ASN A N 1
ATOM 654 C CA . ASN A 1 81 ? -7.320 -2.433 4.589 1.00 97.00 81 ASN A CA 1
ATOM 655 C C . ASN A 1 81 ? -8.049 -2.405 3.247 1.00 97.00 81 ASN A C 1
ATOM 657 O O . ASN A 1 81 ? -7.621 -3.070 2.307 1.00 97.00 81 ASN A O 1
ATOM 661 N N . LEU A 1 82 ? -9.134 -1.636 3.134 1.00 97.00 82 LEU A N 1
ATOM 662 C CA . LEU A 1 82 ? -9.826 -1.461 1.865 1.00 97.00 82 LEU A CA 1
ATOM 663 C C . LEU A 1 82 ? -8.903 -0.752 0.862 1.00 97.00 82 LEU A C 1
ATOM 665 O O . LEU A 1 82 ? -8.716 -1.252 -0.242 1.00 97.00 82 LEU A O 1
ATOM 669 N N . LYS A 1 83 ? -8.220 0.325 1.272 1.00 95.81 83 LYS A N 1
ATOM 670 C CA . LYS A 1 83 ? -7.193 0.992 0.456 1.00 95.81 83 LYS A CA 1
ATOM 671 C C . LYS A 1 83 ? -6.070 0.031 0.060 1.00 95.81 83 LYS A C 1
ATOM 673 O O . LYS A 1 83 ? -5.706 0.014 -1.111 1.00 95.81 83 LYS A O 1
ATOM 678 N N . THR A 1 84 ? -5.569 -0.787 0.988 1.00 95.75 84 THR A N 1
ATOM 679 C CA . THR A 1 84 ? -4.578 -1.838 0.700 1.00 95.75 84 THR A CA 1
ATOM 680 C C . THR A 1 84 ? -5.068 -2.786 -0.394 1.00 95.75 84 THR A C 1
ATOM 682 O O . THR A 1 84 ? -4.392 -2.937 -1.402 1.00 95.75 84 THR A O 1
ATOM 685 N N . ILE A 1 85 ? -6.283 -3.336 -0.279 1.00 97.69 85 ILE A N 1
ATOM 686 C CA . ILE A 1 85 ? -6.866 -4.225 -1.302 1.00 97.69 85 ILE A CA 1
ATOM 687 C C . ILE A 1 85 ? -6.859 -3.564 -2.686 1.00 97.69 85 ILE A C 1
ATOM 689 O O . ILE A 1 85 ? -6.475 -4.193 -3.672 1.00 97.69 85 ILE A O 1
ATOM 693 N N . TYR A 1 86 ? -7.264 -2.296 -2.769 1.00 97.88 86 TYR A N 1
ATOM 694 C CA . TYR A 1 86 ? -7.274 -1.550 -4.027 1.00 97.88 86 TYR A CA 1
ATOM 695 C C . TYR A 1 86 ? -5.865 -1.260 -4.560 1.00 97.88 86 TYR A C 1
ATOM 697 O O . TYR A 1 86 ? -5.654 -1.287 -5.772 1.00 97.88 86 TYR A O 1
ATOM 705 N N . ILE A 1 87 ? -4.888 -0.997 -3.693 1.00 96.88 87 ILE A N 1
ATOM 706 C CA . ILE A 1 87 ? -3.488 -0.846 -4.104 1.00 96.88 87 ILE A CA 1
ATOM 707 C C . ILE A 1 87 ? -2.978 -2.169 -4.682 1.00 96.88 87 ILE A C 1
ATOM 709 O O . ILE A 1 87 ? -2.550 -2.191 -5.840 1.00 96.88 87 ILE A O 1
ATOM 713 N N . GLU A 1 88 ? -3.140 -3.278 -3.965 1.00 98.00 88 GLU A N 1
ATOM 714 C CA . GLU A 1 88 ? -2.637 -4.574 -4.428 1.00 98.00 88 GLU A CA 1
ATOM 715 C C . GLU A 1 88 ? -3.301 -5.017 -5.731 1.00 98.00 88 GLU A C 1
ATOM 717 O O . GLU A 1 88 ? -2.626 -5.422 -6.683 1.00 98.00 88 GLU A O 1
ATOM 722 N N . CYS A 1 89 ? -4.626 -4.887 -5.822 1.00 98.31 89 CYS A N 1
ATOM 723 C CA . CYS A 1 89 ? -5.392 -5.375 -6.965 1.00 98.31 89 CYS A CA 1
ATOM 724 C C . CYS A 1 89 ? -5.311 -4.452 -8.187 1.00 98.31 89 CYS A C 1
ATOM 726 O O . CYS A 1 89 ? -5.255 -4.937 -9.320 1.00 98.31 89 CYS A O 1
ATOM 728 N N . ASN A 1 90 ? -5.334 -3.129 -7.996 1.00 98.25 90 ASN A N 1
ATOM 729 C CA . ASN A 1 90 ? -5.463 -2.172 -9.100 1.00 98.25 90 ASN A CA 1
ATOM 730 C C . ASN A 1 90 ? -4.139 -1.495 -9.467 1.00 98.25 90 ASN A C 1
ATOM 732 O O . ASN A 1 90 ? -4.018 -0.989 -10.587 1.00 98.25 90 ASN A O 1
ATOM 736 N N . VAL A 1 91 ? -3.153 -1.473 -8.566 1.00 98.12 91 VAL A N 1
ATOM 737 C CA . VAL A 1 91 ? -1.867 -0.795 -8.777 1.00 98.12 91 VAL A CA 1
ATOM 738 C C . VAL A 1 91 ? -0.732 -1.801 -8.953 1.00 98.12 91 VAL A C 1
ATOM 740 O O . VAL A 1 91 ? -0.109 -1.816 -10.018 1.00 98.12 91 VAL A O 1
ATOM 743 N N . VAL A 1 92 ? -0.480 -2.641 -7.949 1.00 98.25 92 VAL A N 1
ATOM 744 C CA . VAL A 1 92 ? 0.725 -3.485 -7.883 1.00 98.25 92 VAL A CA 1
ATOM 745 C C . VAL A 1 92 ? 0.596 -4.699 -8.797 1.00 98.25 92 VAL A C 1
ATOM 747 O O . VAL A 1 92 ? 1.403 -4.872 -9.716 1.00 98.25 92 VAL A O 1
ATOM 750 N N . THR A 1 93 ? -0.485 -5.471 -8.650 1.00 98.50 93 THR A N 1
ATOM 751 C CA . THR A 1 93 ? -0.746 -6.672 -9.458 1.00 98.50 93 THR A CA 1
ATOM 752 C C . THR A 1 93 ? -0.637 -6.404 -10.966 1.00 98.50 93 THR A C 1
ATOM 754 O O . THR A 1 93 ? 0.113 -7.119 -11.635 1.00 98.50 93 THR A O 1
ATOM 757 N N . PRO A 1 94 ? -1.275 -5.363 -11.547 1.00 98.44 94 PRO A N 1
ATOM 758 C CA . PRO A 1 94 ? -1.146 -5.088 -12.978 1.00 98.44 94 PRO A CA 1
ATOM 759 C C . PRO A 1 94 ? 0.288 -4.771 -13.431 1.00 98.44 94 PRO A C 1
ATOM 761 O O . PRO A 1 94 ? 0.660 -5.109 -14.557 1.00 98.44 94 PRO A O 1
ATOM 764 N N . ALA A 1 95 ? 1.106 -4.143 -12.581 1.00 98.38 95 ALA A N 1
ATOM 765 C CA . ALA A 1 95 ? 2.512 -3.883 -12.889 1.00 98.38 95 ALA A CA 1
ATOM 766 C C . ALA A 1 95 ? 3.346 -5.177 -12.876 1.00 98.38 95 ALA A C 1
ATOM 768 O O . ALA A 1 95 ? 4.153 -5.398 -13.786 1.00 98.38 95 ALA A O 1
ATOM 769 N N . CYS A 1 96 ? 3.111 -6.062 -11.901 1.00 98.62 96 CYS A N 1
ATOM 770 C CA . CYS A 1 96 ? 3.719 -7.394 -11.866 1.00 98.62 96 CYS A CA 1
ATOM 771 C C . CYS A 1 96 ? 3.330 -8.202 -13.109 1.00 98.62 96 CYS A C 1
ATOM 773 O O . CYS A 1 96 ? 4.195 -8.744 -13.800 1.00 98.62 96 CYS A O 1
ATOM 775 N N . GLU A 1 97 ? 2.038 -8.236 -13.446 1.00 98.56 97 GLU A N 1
ATOM 776 C CA . GLU A 1 97 ? 1.537 -8.933 -14.627 1.00 98.56 97 GLU A CA 1
ATOM 777 C C . GLU A 1 97 ? 2.173 -8.430 -15.927 1.00 98.56 97 GLU A C 1
ATOM 779 O O . GLU A 1 97 ? 2.514 -9.244 -16.789 1.00 98.56 97 GLU A O 1
ATOM 784 N N . ASP A 1 98 ? 2.349 -7.114 -16.080 1.00 98.25 98 ASP A N 1
ATOM 785 C CA . ASP A 1 98 ? 2.998 -6.526 -17.252 1.00 98.25 98 ASP A CA 1
ATOM 786 C C . ASP A 1 98 ? 4.428 -7.046 -17.424 1.00 98.25 98 ASP A C 1
ATOM 788 O O . ASP A 1 98 ? 4.802 -7.452 -18.528 1.00 98.25 98 ASP A O 1
ATOM 792 N N . ILE A 1 99 ? 5.217 -7.084 -16.345 1.00 98.12 99 ILE A N 1
ATOM 793 C CA . ILE A 1 99 ? 6.602 -7.574 -16.388 1.00 98.12 99 ILE A CA 1
ATOM 794 C C . ILE A 1 99 ? 6.639 -9.092 -16.583 1.00 98.12 99 ILE A C 1
ATOM 796 O O . ILE A 1 99 ? 7.493 -9.598 -17.310 1.00 98.12 99 ILE A O 1
ATOM 800 N N . ILE A 1 100 ? 5.704 -9.840 -16.000 1.00 98.44 100 ILE A N 1
ATOM 801 C CA . ILE A 1 100 ? 5.614 -11.291 -16.201 1.00 98.44 100 ILE A CA 1
ATOM 802 C C . ILE A 1 100 ? 5.273 -11.605 -17.663 1.00 98.44 100 ILE A C 1
ATOM 804 O O . ILE A 1 100 ? 5.937 -12.432 -18.290 1.00 98.44 100 ILE A O 1
ATOM 808 N N . LYS A 1 101 ? 4.256 -10.947 -18.231 1.00 97.75 101 LYS A N 1
ATOM 809 C CA . LYS A 1 101 ? 3.756 -11.217 -19.591 1.00 97.75 101 LYS A CA 1
ATOM 810 C C . LYS A 1 101 ? 4.688 -10.636 -20.656 1.00 97.75 101 LYS A C 1
ATOM 812 O O . LYS A 1 101 ? 4.940 -11.278 -21.675 1.00 97.75 101 LYS A O 1
ATOM 817 N N . THR A 1 102 ? 5.214 -9.432 -20.427 1.00 95.69 102 THR A N 1
ATOM 818 C CA . THR A 1 102 ? 6.099 -8.720 -21.358 1.00 95.69 102 THR A CA 1
ATOM 819 C C . THR A 1 102 ? 7.291 -8.080 -20.633 1.00 95.69 102 THR A C 1
ATOM 821 O O . THR A 1 102 ? 7.375 -6.854 -20.540 1.00 95.69 102 THR A O 1
ATOM 824 N N . PRO A 1 103 ? 8.248 -8.886 -20.144 1.00 94.62 103 PRO A N 1
ATOM 825 C CA . PRO A 1 103 ? 9.419 -8.348 -19.462 1.00 94.62 103 PRO A CA 1
ATOM 826 C C . PRO A 1 103 ? 10.254 -7.474 -20.411 1.00 94.62 103 PRO A C 1
ATOM 828 O O . PRO A 1 103 ? 10.342 -7.791 -21.607 1.00 94.62 103 PRO A O 1
ATOM 831 N N . PRO A 1 104 ? 10.913 -6.423 -19.891 1.00 89.94 104 PRO A N 1
ATOM 832 C CA . PRO A 1 104 ? 11.860 -5.621 -20.654 1.00 89.94 104 PRO A CA 1
ATOM 833 C C . PRO A 1 104 ? 12.905 -6.493 -21.373 1.00 89.94 104 PRO A C 1
ATOM 835 O O . PRO A 1 104 ? 13.358 -7.508 -20.825 1.00 89.94 104 PRO A O 1
ATOM 838 N N . PRO A 1 105 ? 13.303 -6.135 -22.607 1.00 87.06 105 PRO A N 1
ATOM 839 C CA . PRO A 1 105 ? 14.373 -6.839 -23.296 1.00 87.06 105 PRO A CA 1
ATOM 840 C C . PRO A 1 105 ? 15.695 -6.610 -22.557 1.00 87.06 105 PRO A C 1
ATOM 842 O O . PRO A 1 105 ? 16.070 -5.477 -22.280 1.00 87.06 105 PRO A O 1
ATOM 845 N N . GLY A 1 106 ? 16.426 -7.682 -22.259 1.00 88.31 106 GLY A N 1
ATOM 846 C CA . GLY A 1 106 ? 17.696 -7.575 -21.548 1.00 88.31 106 GLY A CA 1
ATOM 847 C C . GLY A 1 106 ? 18.211 -8.914 -21.037 1.00 88.31 106 GLY A C 1
ATOM 848 O O . GLY A 1 106 ? 17.521 -9.936 -21.089 1.00 88.31 106 GLY A O 1
ATOM 849 N N . ALA A 1 107 ? 19.437 -8.909 -20.514 1.00 90.75 107 ALA A N 1
ATOM 850 C CA . ALA A 1 107 ? 20.080 -10.106 -19.972 1.00 90.75 107 ALA A CA 1
ATOM 851 C C . ALA A 1 107 ? 19.386 -10.641 -18.703 1.00 90.75 107 ALA A C 1
ATOM 853 O O . ALA A 1 107 ? 19.570 -11.809 -18.351 1.00 90.75 107 ALA A O 1
ATOM 854 N N . ASN A 1 108 ? 18.583 -9.813 -18.027 1.00 94.88 108 ASN A N 1
ATOM 855 C CA . ASN A 1 108 ? 17.898 -10.147 -16.776 1.00 94.88 108 ASN A CA 1
ATOM 856 C C . ASN A 1 108 ? 16.426 -10.537 -16.962 1.00 94.88 108 ASN A C 1
ATOM 858 O O . ASN A 1 108 ? 15.753 -10.833 -15.980 1.00 94.88 108 ASN A O 1
ATOM 862 N N . ARG A 1 109 ? 15.945 -10.652 -18.210 1.00 95.12 109 ARG A N 1
ATOM 863 C CA . ARG A 1 109 ? 14.543 -10.942 -18.559 1.00 95.12 109 ARG A CA 1
ATOM 864 C C . ARG A 1 109 ? 13.893 -12.040 -17.701 1.00 95.12 109 ARG A C 1
ATOM 866 O O . ARG A 1 109 ? 12.798 -11.846 -17.191 1.00 95.12 109 ARG A O 1
ATOM 873 N N . ALA A 1 110 ? 14.549 -13.194 -17.554 1.00 95.62 110 ALA A N 1
ATOM 874 C CA . ALA A 1 110 ? 14.006 -14.319 -16.785 1.00 95.62 110 ALA A CA 1
ATOM 875 C C . ALA A 1 110 ? 13.974 -14.050 -15.270 1.00 95.62 110 ALA A C 1
ATOM 877 O O . ALA A 1 110 ? 13.034 -14.460 -14.602 1.00 95.62 110 ALA A O 1
ATOM 878 N N . LEU A 1 111 ? 14.972 -13.335 -14.739 1.00 96.69 111 LEU A N 1
ATOM 879 C CA . LEU A 1 111 ? 15.010 -12.960 -13.324 1.00 96.69 111 LEU A CA 1
ATOM 880 C C . LEU A 1 111 ? 13.924 -11.943 -12.986 1.00 96.69 111 LEU A C 1
ATOM 882 O O . LEU A 1 111 ? 13.308 -12.066 -11.936 1.00 96.69 111 LEU A O 1
ATOM 886 N N . LEU A 1 112 ? 13.660 -10.983 -13.880 1.00 97.69 112 LEU A N 1
ATOM 887 C CA . LEU A 1 112 ? 12.565 -10.026 -13.711 1.00 97.69 112 LEU A CA 1
ATOM 888 C C . LEU A 1 112 ? 11.211 -10.735 -13.610 1.00 97.69 112 LEU A C 1
ATOM 890 O O . LEU A 1 112 ? 10.426 -10.419 -12.724 1.00 97.69 112 LEU A O 1
ATOM 894 N N . GLN A 1 113 ? 10.953 -11.711 -14.489 1.00 97.94 113 GLN A N 1
ATOM 895 C CA . GLN A 1 113 ? 9.723 -12.507 -14.423 1.00 97.94 113 GLN A CA 1
ATOM 896 C C . GLN A 1 113 ? 9.625 -13.287 -13.108 1.00 97.94 113 GLN A C 1
ATOM 898 O O . GLN A 1 113 ? 8.556 -13.315 -12.509 1.00 97.94 113 GLN A O 1
ATOM 903 N N . ASP A 1 114 ? 10.726 -13.898 -12.663 1.00 97.81 114 ASP A N 1
ATOM 904 C CA . ASP A 1 114 ? 10.766 -14.689 -11.431 1.00 97.81 114 ASP A CA 1
ATOM 905 C C . ASP A 1 114 ? 10.440 -13.830 -10.201 1.00 97.81 114 ASP A C 1
ATOM 907 O O . ASP A 1 114 ? 9.463 -14.109 -9.507 1.00 97.81 114 ASP A O 1
ATOM 911 N N . VAL A 1 115 ? 11.164 -12.725 -9.979 1.00 98.12 115 VAL A N 1
ATOM 912 C CA . VAL A 1 115 ? 10.920 -11.861 -8.807 1.00 98.12 115 VAL A CA 1
ATOM 913 C C . VAL A 1 115 ? 9.542 -11.197 -8.838 1.00 98.12 115 VAL A C 1
ATOM 915 O O . VAL A 1 115 ? 8.931 -11.028 -7.790 1.00 98.12 115 VAL A O 1
ATOM 918 N N . MET A 1 116 ? 9.021 -10.856 -10.023 1.00 98.38 116 MET A N 1
ATOM 919 C CA . MET A 1 116 ? 7.684 -10.260 -10.141 1.00 98.38 116 MET A CA 1
ATOM 920 C C . MET A 1 116 ? 6.575 -11.288 -9.936 1.00 98.38 116 MET A C 1
ATOM 922 O O . MET A 1 116 ? 5.519 -10.945 -9.417 1.00 98.38 116 MET A O 1
ATOM 926 N N . SER A 1 117 ? 6.806 -12.553 -10.301 1.00 98.50 117 SER A N 1
ATOM 927 C CA . SER A 1 117 ? 5.870 -13.638 -9.986 1.00 98.50 117 SER A CA 1
ATOM 928 C C . SER A 1 117 ? 5.830 -13.970 -8.495 1.00 98.50 117 SER A C 1
ATOM 930 O O . SER A 1 117 ? 4.786 -14.372 -7.995 1.00 98.50 117 SER A O 1
ATOM 932 N N . GLN A 1 118 ? 6.946 -13.771 -7.791 1.00 98.50 118 GLN A N 1
ATOM 933 C CA . GLN A 1 118 ? 7.037 -13.919 -6.340 1.00 98.50 118 GLN A CA 1
ATOM 934 C C . GLN A 1 118 ? 6.279 -12.797 -5.625 1.00 98.50 118 GLN A C 1
ATOM 936 O O . GLN A 1 118 ? 5.402 -13.103 -4.828 1.00 98.50 118 GLN A O 1
ATOM 941 N N . ALA A 1 119 ? 6.527 -11.532 -5.991 1.00 98.00 119 ALA A N 1
ATOM 942 C CA . ALA A 1 119 ? 5.761 -10.395 -5.468 1.00 98.00 119 ALA A CA 1
ATOM 943 C C . ALA A 1 119 ? 4.251 -10.568 -5.719 1.00 98.00 119 ALA A C 1
ATOM 945 O O . ALA A 1 119 ? 3.445 -10.455 -4.812 1.00 98.00 119 ALA A O 1
ATOM 946 N N . LEU A 1 120 ? 3.855 -11.018 -6.917 1.00 98.50 120 LEU A N 1
ATOM 947 C CA . LEU A 1 120 ? 2.445 -11.298 -7.215 1.00 98.50 120 LEU A CA 1
ATOM 948 C C . LEU A 1 120 ? 1.799 -12.341 -6.274 1.00 98.50 120 LEU A C 1
ATOM 950 O O . LEU A 1 120 ? 0.599 -12.265 -6.010 1.00 98.50 120 LEU A O 1
ATOM 954 N N . LEU A 1 121 ? 2.557 -13.337 -5.798 1.00 98.38 121 LEU A N 1
ATOM 955 C CA . LEU A 1 121 ? 2.055 -14.297 -4.806 1.00 98.38 121 LEU A CA 1
ATOM 956 C C . LEU A 1 121 ? 1.888 -13.648 -3.429 1.00 98.38 121 LEU A C 1
ATOM 958 O O . LEU A 1 121 ? 0.899 -13.933 -2.752 1.00 98.38 121 LEU A O 1
ATOM 962 N N . ASP A 1 122 ? 2.836 -12.796 -3.045 1.00 98.25 122 ASP A N 1
ATOM 963 C CA . ASP A 1 122 ? 2.802 -12.049 -1.789 1.00 98.25 122 ASP A CA 1
ATOM 964 C C . ASP A 1 122 ? 1.584 -11.096 -1.781 1.00 98.25 122 ASP A C 1
ATOM 966 O O . ASP A 1 122 ? 0.741 -11.199 -0.890 1.00 98.25 122 ASP A O 1
ATOM 970 N N . GLU A 1 123 ? 1.354 -10.327 -2.853 1.00 98.06 123 GLU A N 1
ATOM 971 C CA . GLU A 1 123 ? 0.209 -9.399 -2.974 1.00 98.06 123 GLU A CA 1
ATOM 972 C C . GLU A 1 123 ? -1.153 -10.094 -2.919 1.00 98.06 123 GLU A C 1
ATOM 974 O O . GLU A 1 123 ? -2.128 -9.576 -2.356 1.00 98.06 123 GLU A O 1
ATOM 979 N N . ALA A 1 124 ? -1.248 -11.305 -3.475 1.00 98.38 124 ALA A N 1
ATOM 980 C CA . ALA A 1 124 ? -2.460 -12.109 -3.368 1.00 98.38 124 ALA A CA 1
ATOM 981 C C . ALA A 1 124 ? -2.731 -12.529 -1.911 1.00 98.38 124 ALA A C 1
ATOM 983 O O . ALA A 1 124 ? -3.890 -12.564 -1.474 1.00 98.38 124 ALA A O 1
ATOM 984 N N . LEU A 1 125 ? -1.678 -12.832 -1.145 1.00 97.88 125 LEU A N 1
ATOM 985 C CA . LEU A 1 125 ? -1.793 -13.104 0.282 1.00 97.88 125 LEU A CA 1
ATOM 986 C C . LEU A 1 125 ? -2.142 -11.831 1.066 1.00 97.88 125 LEU A C 1
ATOM 988 O O . LEU A 1 125 ? -3.059 -11.884 1.888 1.00 97.88 125 LEU A O 1
ATOM 992 N N . HIS A 1 126 ? -1.482 -10.704 0.800 1.00 97.56 126 HIS A N 1
ATOM 993 C CA . HIS A 1 126 ? -1.750 -9.420 1.457 1.00 97.56 126 HIS A CA 1
ATOM 994 C C . HIS A 1 126 ? -3.209 -8.998 1.269 1.00 97.56 126 HIS A C 1
ATOM 996 O O . HIS A 1 126 ? -3.916 -8.724 2.242 1.00 97.56 126 HIS A O 1
ATOM 1002 N N . THR A 1 127 ? -3.717 -9.110 0.038 1.00 98.31 127 THR A N 1
ATOM 1003 C CA . THR A 1 127 ? -5.136 -8.899 -0.280 1.00 98.31 127 THR A CA 1
ATOM 1004 C C . THR A 1 127 ? -6.041 -9.792 0.573 1.00 98.31 127 THR A C 1
ATOM 1006 O O . THR A 1 127 ? -6.999 -9.321 1.191 1.00 98.31 127 THR A O 1
ATOM 1009 N N . ARG A 1 128 ? -5.743 -11.098 0.645 1.00 97.50 128 ARG A N 1
ATOM 1010 C CA . ARG A 1 128 ? -6.520 -12.049 1.456 1.00 97.50 128 ARG A CA 1
ATOM 1011 C C . ARG A 1 128 ? -6.502 -11.675 2.938 1.00 97.50 128 ARG A C 1
ATOM 1013 O O . ARG A 1 128 ? -7.549 -11.747 3.587 1.00 97.50 128 ARG A O 1
ATOM 1020 N N . MET A 1 129 ? -5.336 -11.318 3.468 1.00 97.50 129 MET A N 1
ATOM 1021 C CA . MET A 1 129 ? -5.162 -10.917 4.862 1.00 97.50 129 MET A CA 1
ATOM 1022 C C . MET A 1 129 ? -5.989 -9.669 5.178 1.00 97.50 129 MET A C 1
ATOM 1024 O O . MET A 1 129 ? -6.733 -9.681 6.158 1.00 97.50 129 MET A O 1
ATOM 1028 N N . SER A 1 130 ? -5.947 -8.647 4.321 1.00 97.25 130 SER A N 1
ATOM 1029 C CA . SER A 1 130 ? -6.734 -7.424 4.495 1.00 97.25 130 SER A CA 1
ATOM 1030 C C . SER A 1 130 ? -8.241 -7.673 4.452 1.00 97.25 130 SER A C 1
ATOM 1032 O O . SER A 1 130 ? -8.959 -7.199 5.332 1.00 97.25 130 SER A O 1
ATOM 1034 N N . VAL A 1 131 ? -8.732 -8.487 3.506 1.00 97.38 131 VAL A N 1
ATOM 1035 C CA . VAL A 1 131 ? -10.160 -8.860 3.435 1.00 97.38 131 VAL A CA 1
ATOM 1036 C C . VAL A 1 131 ? -10.609 -9.558 4.718 1.00 97.38 131 VAL A C 1
ATOM 1038 O O . VAL A 1 131 ? -11.619 -9.189 5.319 1.00 97.38 131 VAL A O 1
ATOM 1041 N N . MET A 1 132 ? -9.861 -10.576 5.146 1.00 97.19 132 MET A N 1
ATOM 1042 C CA . MET A 1 132 ? -10.173 -11.341 6.353 1.00 97.19 132 MET A CA 1
ATOM 1043 C C . MET A 1 132 ? -10.191 -10.434 7.587 1.00 97.19 132 MET A C 1
ATOM 1045 O O . MET A 1 132 ? -11.125 -10.493 8.385 1.00 97.19 132 MET A O 1
ATOM 1049 N N . ALA A 1 133 ? -9.176 -9.591 7.743 1.00 95.75 133 ALA A N 1
ATOM 1050 C CA . ALA A 1 133 ? -8.994 -8.819 8.957 1.00 95.75 133 ALA A CA 1
ATOM 1051 C C . ALA A 1 133 ? -9.966 -7.626 9.061 1.00 95.75 133 ALA A C 1
ATOM 1053 O O . ALA A 1 133 ? -10.391 -7.280 10.165 1.00 95.75 133 ALA A O 1
ATOM 1054 N N . CYS A 1 134 ? -10.402 -7.053 7.932 1.00 95.75 134 CYS A N 1
ATOM 1055 C CA . CYS A 1 134 ? -11.561 -6.154 7.874 1.00 95.75 134 CYS A CA 1
ATOM 1056 C C . CYS A 1 134 ? -12.828 -6.832 8.393 1.00 95.75 134 CYS A C 1
ATOM 1058 O O . CYS A 1 134 ? -13.460 -6.350 9.333 1.00 95.75 134 CYS A O 1
ATOM 1060 N N . ASN A 1 135 ? -13.183 -7.965 7.781 1.00 96.62 135 ASN A N 1
ATOM 1061 C CA . ASN A 1 135 ? -14.429 -8.665 8.079 1.00 96.62 135 ASN A CA 1
ATOM 1062 C C . ASN A 1 135 ? -14.486 -9.126 9.535 1.00 96.62 135 ASN A C 1
ATOM 1064 O O . ASN A 1 135 ? -15.524 -8.980 10.175 1.00 96.62 135 ASN A O 1
ATOM 1068 N N . TYR A 1 136 ? -13.359 -9.593 10.076 1.00 97.38 136 TYR A N 1
ATOM 1069 C CA . TYR A 1 136 ? -13.252 -9.974 11.479 1.00 97.38 136 TYR A CA 1
ATOM 1070 C C . TYR A 1 136 ? -13.602 -8.817 12.426 1.00 97.38 136 TYR A C 1
ATOM 1072 O O . TYR A 1 136 ? -14.405 -8.990 13.339 1.00 97.38 136 TYR A O 1
ATOM 1080 N N . ILE A 1 137 ? -13.042 -7.621 12.211 1.00 98.00 137 ILE A N 1
ATOM 1081 C CA . ILE A 1 137 ? -13.333 -6.468 13.075 1.00 98.00 137 ILE A CA 1
ATOM 1082 C C . ILE A 1 137 ? -14.787 -6.015 12.928 1.00 98.00 137 ILE A C 1
ATOM 1084 O O . ILE A 1 137 ? -15.431 -5.741 13.942 1.00 98.00 137 ILE A O 1
ATOM 1088 N N . TYR A 1 138 ? -15.336 -5.989 11.710 1.00 97.88 138 TYR A N 1
ATOM 1089 C CA . TYR A 1 138 ? -16.751 -5.663 11.514 1.00 97.88 138 TYR A CA 1
ATOM 1090 C C . TYR A 1 138 ? -17.674 -6.634 12.253 1.00 97.88 138 TYR A C 1
ATOM 1092 O O . TYR A 1 138 ? -18.596 -6.191 12.938 1.00 97.88 138 TYR A O 1
ATOM 1100 N N . GLU A 1 139 ? -17.395 -7.936 12.185 1.00 97.44 139 GLU A N 1
ATOM 1101 C CA . GLU A 1 139 ? -18.164 -8.962 12.888 1.00 97.44 139 GLU A CA 1
ATOM 1102 C C . GLU A 1 139 ? -18.060 -8.806 14.411 1.00 97.44 139 GLU A C 1
ATOM 1104 O O . GLU A 1 139 ? -19.079 -8.677 15.091 1.00 97.44 139 GLU A O 1
ATOM 1109 N N . MET A 1 140 ? -16.839 -8.726 14.950 1.00 97.69 140 MET A N 1
ATOM 1110 C CA . MET A 1 140 ? -16.610 -8.646 16.398 1.00 97.69 140 MET A CA 1
ATOM 1111 C C . MET A 1 140 ? -17.145 -7.355 17.029 1.00 97.69 140 MET A C 1
ATOM 1113 O O . MET A 1 140 ? -17.513 -7.345 18.206 1.00 97.69 140 MET A O 1
ATOM 1117 N N . ARG A 1 141 ? -17.206 -6.261 16.260 1.00 97.69 141 ARG A N 1
ATOM 1118 C CA . ARG A 1 141 ? -17.759 -4.970 16.701 1.00 97.69 141 ARG A CA 1
ATOM 1119 C C . ARG A 1 141 ? -19.235 -4.780 16.346 1.00 97.69 141 ARG A C 1
ATOM 1121 O O . ARG A 1 141 ? -19.815 -3.780 16.764 1.00 97.69 141 ARG A O 1
ATOM 1128 N N . GLY A 1 142 ? -19.845 -5.698 15.592 1.00 97.44 142 GLY A N 1
ATOM 1129 C CA . GLY A 1 142 ? -21.218 -5.556 15.101 1.00 97.44 142 GLY A CA 1
ATOM 1130 C C . GLY A 1 142 ? -21.412 -4.336 14.192 1.00 97.44 142 GLY A C 1
ATOM 1131 O O . GLY A 1 142 ? -22.452 -3.680 14.254 1.00 97.44 142 GLY A O 1
ATOM 1132 N N . LEU A 1 143 ? -20.400 -3.995 13.394 1.00 97.38 143 LEU A N 1
ATOM 1133 C CA . LEU A 1 143 ? -20.412 -2.853 12.481 1.00 97.38 143 LEU A CA 1
ATOM 1134 C C . LEU A 1 143 ? -20.868 -3.274 11.085 1.00 97.38 143 LEU A C 1
ATOM 1136 O O . LEU A 1 143 ? -20.639 -4.402 10.649 1.00 97.38 143 LEU A O 1
ATOM 1140 N N . GLN A 1 144 ? -21.487 -2.344 10.360 1.00 97.62 144 GLN A N 1
ATOM 1141 C CA . GLN A 1 144 ? -21.726 -2.554 8.938 1.00 97.62 144 GLN A CA 1
ATOM 1142 C C . GLN A 1 144 ? -20.408 -2.405 8.170 1.00 97.62 144 GLN A C 1
ATOM 1144 O O . GLN A 1 144 ? -19.673 -1.454 8.435 1.00 97.62 144 GLN A O 1
ATOM 1149 N N . PRO A 1 145 ? -20.100 -3.298 7.215 1.00 97.25 145 PRO A N 1
ATOM 1150 C CA . PRO A 1 145 ? -18.936 -3.122 6.358 1.00 97.25 145 PRO A CA 1
ATOM 1151 C C . PRO A 1 145 ? -18.983 -1.789 5.603 1.00 97.25 145 PRO A C 1
ATOM 1153 O O . PRO A 1 145 ? -20.042 -1.379 5.126 1.00 97.25 145 PRO A O 1
ATOM 1156 N N . LEU A 1 146 ? -17.832 -1.122 5.493 1.00 96.94 146 LEU A N 1
ATOM 1157 C CA . LEU A 1 146 ? -17.698 0.086 4.682 1.00 96.94 146 LEU A CA 1
ATOM 1158 C C . LEU A 1 146 ? -17.749 -0.288 3.198 1.00 96.94 146 LEU A C 1
ATOM 1160 O O . LEU A 1 146 ? -16.902 -1.041 2.721 1.00 96.94 146 LEU A O 1
ATOM 1164 N N . ASP A 1 147 ? -18.708 0.279 2.473 1.00 94.50 147 ASP A N 1
ATOM 1165 C CA . ASP A 1 147 ? -18.772 0.203 1.015 1.00 94.50 147 ASP A CA 1
ATOM 1166 C C . ASP A 1 147 ? -18.187 1.490 0.421 1.00 94.50 147 ASP A C 1
ATOM 1168 O O . ASP A 1 147 ? -18.837 2.537 0.399 1.00 94.50 147 ASP A O 1
ATOM 1172 N N . PHE A 1 148 ? -16.914 1.437 0.027 1.00 97.00 148 PHE A N 1
ATOM 1173 C CA . PHE A 1 148 ? -16.201 2.563 -0.569 1.00 97.00 148 PHE A CA 1
ATOM 1174 C C . PHE A 1 148 ? -15.193 2.074 -1.615 1.00 97.00 148 PHE A C 1
ATOM 1176 O O . PHE A 1 148 ? -14.444 1.125 -1.383 1.00 97.00 148 PHE A O 1
ATOM 1183 N N . SER A 1 149 ? -15.153 2.733 -2.772 1.00 95.44 149 SER A N 1
ATOM 1184 C CA . SER A 1 149 ? -14.283 2.348 -3.894 1.00 95.44 149 SER A CA 1
ATOM 1185 C C . SER A 1 149 ? -13.501 3.505 -4.509 1.00 95.44 149 SER A C 1
ATOM 1187 O O . SER A 1 149 ? -12.611 3.275 -5.324 1.00 95.44 149 SER A O 1
ATOM 1189 N N . A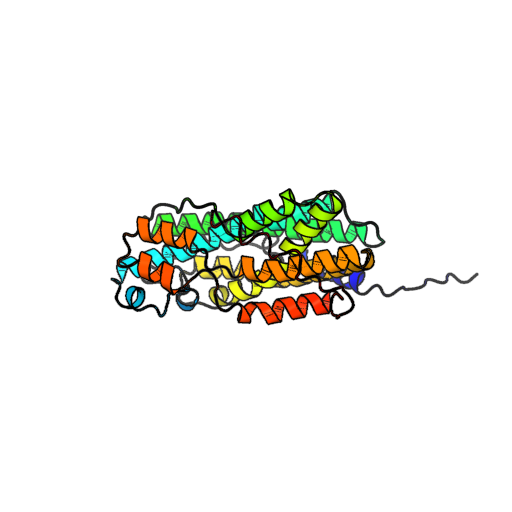SP A 1 150 ? -13.837 4.746 -4.158 1.00 95.50 150 ASP A N 1
ATOM 1190 C CA . ASP A 1 150 ? -13.313 5.949 -4.809 1.00 95.50 150 ASP A CA 1
ATOM 1191 C C . ASP A 1 150 ? -12.002 6.423 -4.161 1.00 95.50 150 ASP A C 1
ATOM 1193 O O . ASP A 1 150 ? -11.893 7.522 -3.621 1.00 95.50 150 ASP A O 1
ATOM 1197 N N . PHE A 1 151 ? -11.002 5.537 -4.135 1.00 95.44 151 PHE A N 1
ATOM 1198 C CA . PHE A 1 151 ? -9.685 5.848 -3.579 1.00 95.44 151 PHE A CA 1
ATOM 1199 C C . PHE A 1 151 ? -8.876 6.724 -4.538 1.00 95.44 151 PHE A C 1
ATOM 1201 O O . PHE A 1 151 ? -8.680 6.374 -5.708 1.00 95.44 151 PHE A O 1
ATOM 1208 N N . ASN A 1 152 ? -8.325 7.824 -4.019 1.00 94.06 152 ASN A N 1
ATOM 1209 C CA . ASN A 1 152 ? -7.702 8.874 -4.831 1.00 94.06 152 ASN A CA 1
ATOM 1210 C C . ASN A 1 152 ? -6.573 8.359 -5.734 1.00 94.06 152 ASN A C 1
ATOM 1212 O O . ASN A 1 152 ? -6.502 8.707 -6.913 1.00 94.06 152 ASN A O 1
ATOM 1216 N N . LEU A 1 153 ? -5.701 7.495 -5.202 1.00 94.94 153 LEU A N 1
ATOM 1217 C CA . LEU A 1 153 ? -4.599 6.908 -5.969 1.00 94.94 153 LEU A CA 1
ATOM 1218 C C . LEU A 1 153 ? -5.096 6.067 -7.156 1.00 94.94 153 LEU A C 1
ATOM 1220 O O . LEU A 1 153 ? -4.498 6.115 -8.233 1.00 94.94 153 LEU A O 1
ATOM 1224 N N . VAL A 1 154 ? -6.187 5.318 -6.975 1.00 96.88 154 VAL A N 1
ATOM 1225 C CA . VAL A 1 154 ? -6.772 4.465 -8.019 1.00 96.88 154 VAL A CA 1
ATOM 1226 C C . VAL A 1 154 ? -7.408 5.325 -9.104 1.00 96.88 154 VAL A C 1
ATOM 1228 O O . VAL A 1 154 ? -7.069 5.145 -10.274 1.00 96.88 154 VAL A O 1
ATOM 1231 N N . GLY A 1 155 ? -8.239 6.299 -8.721 1.00 96.88 155 GLY A N 1
ATOM 1232 C CA . GLY A 1 155 ? -8.876 7.221 -9.664 1.00 96.88 155 GLY A CA 1
ATOM 1233 C C . GLY A 1 155 ? -7.854 8.038 -10.459 1.00 96.88 155 GLY A C 1
ATOM 1234 O O . GLY A 1 155 ? -7.936 8.128 -11.686 1.00 96.88 155 GLY A O 1
ATOM 1235 N N . TRP A 1 156 ? -6.818 8.559 -9.791 1.00 97.00 156 TRP A N 1
ATOM 1236 C CA . TRP A 1 156 ? -5.721 9.256 -10.466 1.00 97.00 156 TRP A CA 1
ATOM 1237 C C . TRP A 1 156 ? -4.958 8.342 -11.431 1.00 97.00 156 TRP A C 1
ATOM 1239 O O . TRP A 1 156 ? -4.701 8.743 -12.569 1.00 97.00 156 TRP A O 1
ATOM 1249 N N . ARG A 1 157 ? -4.626 7.110 -11.018 1.00 97.75 157 ARG A N 1
ATOM 1250 C CA . ARG A 1 157 ? -3.999 6.107 -11.895 1.00 97.75 157 ARG A CA 1
ATOM 1251 C C . ARG A 1 157 ? -4.841 5.892 -13.150 1.00 97.75 157 ARG A C 1
ATOM 1253 O O . ARG A 1 157 ? -4.291 5.932 -14.248 1.00 97.75 157 ARG A O 1
ATOM 1260 N N . ASP A 1 158 ? -6.148 5.679 -13.010 1.00 97.88 158 ASP A N 1
ATOM 1261 C CA . ASP A 1 158 ? -7.041 5.471 -14.153 1.00 97.88 158 ASP A CA 1
ATOM 1262 C C . ASP A 1 158 ? -7.039 6.678 -15.102 1.00 97.88 158 ASP A C 1
ATOM 1264 O O . ASP A 1 158 ? -6.915 6.503 -16.317 1.00 97.88 158 ASP A O 1
ATOM 1268 N N . GLY A 1 159 ? -7.048 7.898 -14.557 1.00 98.00 159 GLY A N 1
ATOM 1269 C CA . GLY A 1 159 ? -6.889 9.130 -15.333 1.00 98.00 159 GLY A CA 1
ATOM 1270 C C . GLY A 1 159 ? -5.561 9.201 -16.097 1.00 98.00 159 GLY A C 1
ATOM 1271 O O . GLY A 1 159 ? -5.556 9.499 -17.292 1.00 98.00 159 GLY A O 1
ATOM 1272 N N . VAL A 1 160 ? -4.437 8.869 -15.449 1.00 97.75 160 VAL A N 1
ATOM 1273 C CA . VAL A 1 160 ? -3.114 8.814 -16.102 1.00 97.75 160 VAL A CA 1
ATOM 1274 C C . VAL A 1 160 ? -3.122 7.810 -17.254 1.00 97.75 160 VAL A C 1
ATOM 1276 O O . VAL A 1 160 ? -2.686 8.134 -18.358 1.00 97.75 160 VAL A O 1
ATOM 1279 N N . LEU A 1 161 ? -3.641 6.601 -17.024 1.00 97.88 161 LEU A N 1
ATOM 1280 C CA . LEU A 1 161 ? -3.656 5.542 -18.035 1.00 97.88 161 LEU A CA 1
ATOM 1281 C C . LEU A 1 161 ? -4.571 5.868 -19.219 1.00 97.88 161 LEU A C 1
ATOM 1283 O O . LEU A 1 161 ? -4.230 5.518 -20.352 1.00 97.88 161 LEU A O 1
ATOM 1287 N N . ALA A 1 162 ? -5.691 6.552 -18.977 1.00 97.94 162 ALA A N 1
ATOM 1288 C CA . ALA A 1 162 ? -6.599 7.014 -20.023 1.00 97.94 162 ALA A CA 1
ATOM 1289 C C . ALA A 1 162 ? -5.961 8.081 -20.933 1.00 97.94 162 ALA A C 1
ATOM 1291 O O . ALA A 1 162 ? -6.288 8.153 -22.116 1.00 97.94 162 ALA A O 1
ATOM 1292 N N . GLN A 1 163 ? -5.029 8.880 -20.404 1.00 96.81 163 GLN A N 1
ATOM 1293 C CA . GLN A 1 163 ? -4.318 9.920 -21.157 1.00 96.81 163 GLN A CA 1
ATOM 1294 C C . GLN A 1 163 ? -3.121 9.388 -21.961 1.00 96.81 163 GLN A C 1
ATOM 1296 O O . GLN A 1 163 ? -2.645 10.060 -22.877 1.00 96.81 163 GLN A O 1
ATOM 1301 N N . CYS A 1 164 ? -2.613 8.194 -21.646 1.00 97.19 164 CYS A N 1
ATOM 1302 C CA . CYS A 1 164 ? -1.483 7.610 -22.363 1.00 97.19 164 CYS A CA 1
ATOM 1303 C C . CYS A 1 164 ? -1.849 7.273 -23.819 1.00 97.19 164 CYS A C 1
ATOM 1305 O O . CYS A 1 164 ? -2.697 6.414 -24.085 1.00 97.19 164 CYS A O 1
ATOM 1307 N N . GLY A 1 165 ? -1.121 7.859 -24.772 1.00 95.38 165 GLY A N 1
ATOM 1308 C CA . GLY A 1 165 ? -1.333 7.627 -26.203 1.00 95.38 165 GLY A CA 1
ATOM 1309 C C . GLY A 1 165 ? -0.725 6.314 -26.704 1.00 95.38 165 GLY A C 1
ATOM 1310 O O . GLY A 1 165 ? -1.142 5.790 -27.737 1.00 95.38 165 GLY A O 1
ATOM 1311 N N . ALA A 1 166 ? 0.237 5.750 -25.970 1.00 95.75 166 ALA A N 1
ATOM 1312 C CA . ALA A 1 166 ? 0.950 4.537 -26.358 1.00 95.75 166 ALA A CA 1
ATOM 1313 C C . ALA A 1 166 ? 1.011 3.482 -25.242 1.00 95.75 166 ALA A C 1
ATOM 1315 O O . ALA A 1 166 ? 0.930 3.783 -24.053 1.00 95.75 166 ALA A O 1
ATOM 1316 N N . GLU A 1 167 ? 1.201 2.218 -25.630 1.00 95.12 167 GLU A N 1
ATOM 1317 C CA . GLU A 1 167 ? 1.263 1.107 -24.670 1.00 95.12 167 GLU A CA 1
ATOM 1318 C C . GLU A 1 167 ? 2.512 1.152 -23.787 1.00 95.12 167 GLU A C 1
ATOM 1320 O O . GLU A 1 167 ? 2.446 0.801 -22.612 1.00 95.12 167 GLU A O 1
ATOM 1325 N N . TRP A 1 168 ? 3.640 1.632 -24.318 1.00 93.81 168 TRP A N 1
ATOM 1326 C CA . TRP A 1 168 ? 4.845 1.824 -23.512 1.00 93.81 168 TRP A CA 1
ATOM 1327 C C . TRP A 1 168 ? 4.620 2.874 -22.411 1.00 93.81 168 TRP A C 1
ATOM 1329 O O . TRP A 1 168 ? 5.081 2.668 -21.293 1.00 93.81 168 TRP A O 1
ATOM 1339 N N . GLU A 1 169 ? 3.859 3.944 -22.692 1.00 96.94 169 GLU A N 1
ATOM 1340 C CA . GLU A 1 169 ? 3.507 4.973 -21.700 1.00 96.94 169 GLU A CA 1
ATOM 1341 C C . GLU A 1 169 ? 2.642 4.361 -20.598 1.00 96.94 169 GLU A C 1
ATOM 1343 O O . GLU A 1 169 ? 2.952 4.526 -19.423 1.00 96.94 169 GLU A O 1
ATOM 1348 N N . ARG A 1 170 ? 1.622 3.573 -20.968 1.00 97.94 170 ARG A N 1
ATOM 1349 C CA . ARG A 1 170 ? 0.737 2.903 -19.999 1.00 97.94 170 ARG A CA 1
ATOM 1350 C C . ARG A 1 170 ? 1.482 1.941 -19.083 1.00 97.94 170 ARG A C 1
ATOM 1352 O O . ARG A 1 170 ? 1.282 1.981 -17.873 1.00 97.94 170 ARG A O 1
ATOM 1359 N N . ARG A 1 171 ? 2.345 1.089 -19.640 1.00 97.31 171 ARG A N 1
ATOM 1360 C CA . ARG A 1 171 ? 3.140 0.126 -18.858 1.00 97.31 171 ARG A CA 1
ATOM 1361 C C . ARG A 1 171 ? 4.123 0.831 -17.938 1.00 97.31 171 ARG A C 1
ATOM 1363 O O . ARG A 1 171 ? 4.247 0.464 -16.773 1.00 97.31 171 ARG A O 1
ATOM 1370 N N . LEU A 1 172 ? 4.788 1.871 -18.445 1.00 97.62 172 LEU A N 1
ATOM 1371 C CA . LEU A 1 172 ? 5.732 2.646 -17.653 1.00 97.62 172 LEU A CA 1
ATOM 1372 C C . LEU A 1 172 ? 5.023 3.425 -16.540 1.00 97.62 172 LEU A C 1
ATOM 1374 O O . LEU A 1 172 ? 5.553 3.488 -15.437 1.00 97.62 172 LEU A O 1
ATOM 1378 N N . ALA A 1 173 ? 3.819 3.949 -16.788 1.00 98.31 173 ALA A N 1
ATOM 1379 C CA . ALA A 1 173 ? 2.987 4.577 -15.767 1.00 98.31 173 ALA A CA 1
ATOM 1380 C C . ALA A 1 173 ? 2.532 3.570 -14.701 1.00 98.31 173 ALA A C 1
ATOM 1382 O O . ALA A 1 173 ? 2.736 3.830 -13.519 1.00 98.31 173 ALA A O 1
ATOM 1383 N N . ARG A 1 174 ? 1.993 2.402 -15.086 1.00 98.38 174 ARG A N 1
ATOM 1384 C CA . ARG A 1 174 ? 1.619 1.345 -14.123 1.00 98.38 174 ARG A CA 1
ATOM 1385 C C . ARG A 1 174 ? 2.800 0.954 -13.240 1.00 98.38 174 ARG A C 1
ATOM 1387 O O . ARG A 1 174 ? 2.675 0.972 -12.020 1.00 98.38 174 ARG A O 1
ATOM 1394 N N . PHE A 1 175 ? 3.956 0.690 -13.849 1.00 98.31 175 PHE A N 1
ATOM 1395 C CA . PHE A 1 175 ? 5.163 0.347 -13.104 1.00 98.31 175 PHE A CA 1
ATOM 1396 C C . PHE A 1 175 ? 5.652 1.490 -12.206 1.00 98.31 175 PHE A C 1
ATOM 1398 O O . PHE A 1 175 ? 6.017 1.241 -11.064 1.00 98.31 175 PHE A O 1
ATOM 1405 N N . ALA A 1 176 ? 5.642 2.738 -12.684 1.00 97.81 176 ALA A N 1
ATOM 1406 C CA . ALA A 1 176 ? 6.040 3.903 -11.894 1.00 97.81 176 ALA A CA 1
ATOM 1407 C C . ALA A 1 176 ? 5.182 4.071 -10.634 1.00 97.81 176 ALA A C 1
ATOM 1409 O O . ALA A 1 176 ? 5.707 4.359 -9.559 1.00 97.81 176 ALA A O 1
ATOM 1410 N N . ILE A 1 177 ? 3.866 3.901 -10.781 1.00 98.12 177 ILE A N 1
ATOM 1411 C CA . ILE A 1 177 ? 2.912 4.037 -9.682 1.00 98.12 177 ILE A CA 1
ATOM 1412 C C . ILE A 1 177 ? 3.111 2.893 -8.688 1.00 98.12 177 ILE A C 1
ATOM 1414 O O . ILE A 1 177 ? 3.292 3.176 -7.510 1.00 98.12 177 ILE A O 1
ATOM 1418 N N . ALA A 1 178 ? 3.186 1.642 -9.155 1.00 97.81 178 ALA A N 1
ATOM 1419 C CA . ALA A 1 178 ? 3.476 0.494 -8.295 1.00 97.81 178 ALA A CA 1
ATOM 1420 C C . ALA A 1 178 ? 4.815 0.657 -7.561 1.00 97.81 178 ALA A C 1
ATOM 1422 O O . ALA A 1 178 ? 4.845 0.667 -6.342 1.00 97.81 178 ALA A O 1
ATOM 1423 N N . CYS A 1 179 ? 5.912 0.924 -8.275 1.00 96.06 179 CYS A N 1
ATOM 1424 C CA . CYS A 1 179 ? 7.242 1.076 -7.678 1.00 96.06 179 CYS A CA 1
ATOM 1425 C C . CYS A 1 179 ? 7.294 2.143 -6.571 1.00 96.06 179 CYS A C 1
ATOM 1427 O O . CYS A 1 179 ? 8.030 1.984 -5.593 1.00 96.06 179 CYS A O 1
ATOM 1429 N N . ALA A 1 180 ? 6.551 3.241 -6.732 1.00 94.38 180 ALA A N 1
ATOM 1430 C CA . ALA A 1 180 ? 6.426 4.250 -5.691 1.00 94.38 180 ALA A CA 1
ATOM 1431 C C . ALA A 1 180 ? 5.583 3.733 -4.514 1.00 94.38 180 ALA A C 1
ATOM 1433 O O . ALA A 1 180 ? 6.051 3.820 -3.384 1.00 94.38 180 ALA A O 1
ATOM 1434 N N . SER A 1 181 ? 4.402 3.156 -4.761 1.00 94.44 181 SER A N 1
ATOM 1435 C CA . SER A 1 181 ? 3.533 2.594 -3.714 1.00 94.44 181 SER A CA 1
ATOM 1436 C C . SER A 1 181 ? 4.254 1.571 -2.831 1.00 94.44 181 SER A C 1
ATOM 1438 O O . SER A 1 181 ? 4.268 1.745 -1.618 1.00 94.44 181 SER A O 1
ATOM 1440 N N . GLU A 1 182 ? 4.959 0.612 -3.433 1.00 92.31 182 GLU A N 1
ATOM 1441 C CA . GLU A 1 182 ? 5.744 -0.441 -2.756 1.00 92.31 182 GLU A CA 1
ATOM 1442 C C . GLU A 1 182 ? 6.860 0.120 -1.867 1.00 92.31 182 GLU A C 1
ATOM 1444 O O . GLU A 1 182 ? 7.299 -0.468 -0.882 1.00 92.31 182 GLU A O 1
ATOM 1449 N N . THR A 1 183 ? 7.365 1.303 -2.218 1.00 85.50 183 THR A N 1
ATOM 1450 C CA . THR A 1 183 ? 8.370 1.983 -1.399 1.00 85.50 183 THR A CA 1
ATOM 1451 C C . THR A 1 183 ? 7.730 2.761 -0.252 1.00 85.50 183 THR A C 1
ATOM 1453 O O . THR A 1 183 ? 8.319 2.857 0.820 1.00 85.50 183 THR A O 1
ATOM 1456 N N . LEU A 1 184 ? 6.540 3.323 -0.467 1.00 86.56 184 LEU A N 1
ATOM 1457 C CA . LEU A 1 184 ? 5.856 4.209 0.476 1.00 86.56 184 LEU A CA 1
ATOM 1458 C C . LEU A 1 184 ? 5.040 3.463 1.535 1.00 86.56 184 LEU A C 1
ATOM 1460 O O . LEU A 1 184 ? 4.945 3.922 2.673 1.00 86.56 184 LEU A O 1
ATOM 1464 N N . ILE A 1 185 ? 4.467 2.312 1.181 1.00 82.50 185 ILE A N 1
ATOM 1465 C CA . ILE A 1 185 ? 3.621 1.513 2.073 1.00 82.50 185 ILE A CA 1
ATOM 1466 C C . ILE A 1 185 ? 4.382 1.038 3.317 1.00 82.50 185 ILE A C 1
ATOM 1468 O O . ILE A 1 185 ? 3.826 1.032 4.416 1.00 82.50 185 ILE A O 1
ATOM 1472 N N . THR A 1 186 ? 5.683 0.762 3.172 1.00 76.50 186 THR A N 1
ATOM 1473 C CA . THR A 1 186 ? 6.589 0.379 4.265 1.00 76.50 186 THR A CA 1
ATOM 1474 C C . THR A 1 186 ? 6.546 1.367 5.440 1.00 76.50 186 THR A C 1
ATOM 1476 O O . THR A 1 186 ? 6.487 0.944 6.598 1.00 76.50 186 THR A O 1
ATOM 1479 N N . ASP A 1 187 ? 6.563 2.676 5.165 1.00 72.69 187 ASP A N 1
ATOM 1480 C CA . ASP A 1 187 ? 6.617 3.707 6.209 1.00 72.69 187 ASP A CA 1
ATOM 1481 C C . ASP A 1 187 ? 5.291 3.801 6.977 1.00 72.69 187 ASP A C 1
ATOM 1483 O O . ASP A 1 187 ? 5.279 3.971 8.199 1.00 72.69 187 ASP A O 1
ATOM 1487 N N . TYR A 1 188 ? 4.171 3.626 6.272 1.00 75.75 188 TYR A N 1
ATOM 1488 C CA . TYR A 1 188 ? 2.842 3.612 6.878 1.00 75.75 188 TYR A CA 1
ATOM 1489 C C . TYR A 1 188 ? 2.646 2.374 7.763 1.00 75.75 188 TYR A C 1
ATOM 1491 O O . TYR A 1 188 ? 2.280 2.482 8.937 1.00 75.75 188 TYR A O 1
ATOM 1499 N N . LEU A 1 189 ? 2.952 1.197 7.209 1.00 82.00 189 LEU A N 1
ATOM 1500 C CA . LEU A 1 189 ? 2.827 -0.101 7.871 1.00 82.00 189 LEU A CA 1
ATOM 1501 C C . LEU A 1 189 ? 3.613 -0.171 9.176 1.00 82.00 189 LEU A C 1
ATOM 1503 O O . LEU A 1 189 ? 3.120 -0.715 10.165 1.00 82.00 189 LEU A O 1
ATOM 1507 N N . LYS A 1 190 ? 4.819 0.405 9.197 1.00 84.88 190 LYS A N 1
ATOM 1508 C CA . LYS A 1 190 ? 5.707 0.374 10.360 1.00 84.88 190 LYS A CA 1
ATOM 1509 C C . LYS A 1 190 ? 5.023 0.874 11.634 1.00 84.88 190 LYS A C 1
ATOM 1511 O O . LYS A 1 190 ? 5.154 0.238 12.675 1.00 84.88 190 LYS A O 1
ATOM 1516 N N . THR A 1 191 ? 4.266 1.969 11.549 1.00 85.75 191 THR A N 1
ATOM 1517 C CA . THR A 1 191 ? 3.633 2.573 12.729 1.00 85.75 191 THR A CA 1
ATOM 1518 C C . THR A 1 191 ? 2.639 1.616 13.389 1.00 85.75 191 THR A C 1
ATOM 1520 O O . THR A 1 191 ? 2.692 1.403 14.598 1.00 85.75 191 THR A O 1
ATOM 1523 N N . MET A 1 192 ? 1.766 0.988 12.601 1.00 87.75 192 MET A N 1
ATOM 1524 C CA . MET A 1 192 ? 0.792 0.020 13.115 1.00 87.75 192 MET A CA 1
ATOM 1525 C C . MET A 1 192 ? 1.422 -1.332 13.468 1.00 87.75 192 MET A C 1
ATOM 1527 O O . MET A 1 192 ? 0.988 -1.982 14.416 1.00 87.75 192 MET A O 1
ATOM 1531 N N . ALA A 1 193 ? 2.459 -1.753 12.741 1.00 90.88 193 ALA A N 1
ATOM 1532 C CA . ALA A 1 193 ? 3.188 -2.989 13.015 1.00 90.88 193 ALA A CA 1
ATOM 1533 C C . ALA A 1 193 ? 3.970 -2.937 14.341 1.00 90.88 193 ALA A C 1
ATOM 1535 O O . ALA A 1 193 ? 4.272 -3.980 14.917 1.00 90.88 193 ALA A O 1
ATOM 1536 N N . GLU A 1 194 ? 4.312 -1.740 14.826 1.00 92.00 194 GLU A N 1
ATOM 1537 C CA . GLU A 1 194 ? 5.002 -1.526 16.103 1.00 92.00 194 GLU A CA 1
ATOM 1538 C C . GLU A 1 194 ? 4.032 -1.237 17.269 1.00 92.00 194 GLU A C 1
ATOM 1540 O O . GLU A 1 194 ? 4.412 -1.365 18.440 1.00 92.00 194 GLU A O 1
ATOM 1545 N N . ASP A 1 195 ? 2.768 -0.902 16.982 1.00 93.00 195 ASP A N 1
ATOM 1546 C CA . ASP A 1 195 ? 1.753 -0.600 17.991 1.00 93.00 195 ASP A CA 1
ATOM 1547 C C . ASP A 1 195 ? 1.158 -1.880 18.599 1.00 93.00 195 ASP A C 1
ATOM 1549 O O . ASP A 1 195 ? 0.277 -2.533 18.049 1.00 93.00 195 ASP A O 1
ATOM 1553 N N . ARG A 1 196 ? 1.619 -2.241 19.798 1.00 94.19 196 ARG A N 1
ATOM 1554 C CA . ARG A 1 196 ? 1.109 -3.409 20.543 1.00 94.19 196 ARG A CA 1
ATOM 1555 C C . ARG A 1 196 ? -0.152 -3.125 21.367 1.00 94.19 196 ARG A C 1
ATOM 1557 O O . ARG A 1 196 ? -0.637 -4.031 22.059 1.00 94.19 196 ARG A O 1
ATOM 1564 N N . SER A 1 197 ? -0.643 -1.884 21.359 1.00 95.00 197 SER A N 1
ATOM 1565 C CA . SER A 1 197 ? -1.823 -1.467 22.124 1.00 95.00 197 SER A CA 1
ATOM 1566 C C . SER A 1 197 ? -3.138 -1.758 21.397 1.00 95.00 197 SER A C 1
ATOM 1568 O O . SER A 1 197 ? -4.160 -1.965 22.056 1.00 95.00 197 SER A O 1
ATOM 1570 N N . ILE A 1 198 ? -3.106 -1.850 20.063 1.00 96.56 198 ILE A N 1
ATOM 1571 C CA . ILE A 1 198 ? -4.265 -2.223 19.246 1.00 96.56 198 ILE A CA 1
ATOM 1572 C C . ILE A 1 198 ? -4.592 -3.722 19.357 1.00 96.56 198 ILE A C 1
ATOM 1574 O O . ILE A 1 198 ? -3.897 -4.494 20.038 1.00 96.56 198 ILE A O 1
ATOM 1578 N N . GLN A 1 199 ? -5.683 -4.146 18.714 1.00 97.81 199 GLN A N 1
ATOM 1579 C CA . GLN A 1 199 ? -6.079 -5.552 18.657 1.00 97.81 199 GLN A CA 1
ATOM 1580 C C . GLN A 1 199 ? -4.934 -6.444 18.159 1.00 97.81 199 GLN A C 1
ATOM 1582 O O . GLN A 1 199 ? -4.276 -6.094 17.173 1.00 97.81 199 GLN A O 1
ATOM 1587 N N . PRO A 1 200 ? -4.740 -7.636 18.758 1.00 96.12 200 PRO A N 1
ATOM 1588 C CA . PRO A 1 200 ? -3.714 -8.577 18.320 1.00 96.12 200 PRO A CA 1
ATOM 1589 C C . PRO A 1 200 ? -3.788 -8.915 16.827 1.00 96.12 200 PRO A C 1
ATOM 1591 O O . PRO A 1 200 ? -2.748 -8.975 16.178 1.00 96.12 200 PRO A O 1
ATOM 1594 N N . ILE A 1 201 ? -4.995 -9.079 16.268 1.00 96.19 201 ILE A N 1
ATOM 1595 C CA . ILE A 1 201 ? -5.175 -9.337 14.833 1.00 96.19 201 ILE A CA 1
ATOM 1596 C C . ILE A 1 201 ? -4.707 -8.162 13.969 1.00 96.19 201 ILE A C 1
ATOM 1598 O O . ILE A 1 201 ? -3.988 -8.384 12.999 1.00 96.19 201 ILE A O 1
ATOM 1602 N N . CYS A 1 202 ? -5.057 -6.923 14.333 1.00 96.38 202 CYS A N 1
ATOM 1603 C CA . CYS A 1 202 ? -4.675 -5.737 13.570 1.00 96.38 202 CYS A CA 1
ATOM 1604 C C . CYS A 1 202 ? -3.153 -5.564 13.566 1.00 96.38 202 CYS A C 1
ATOM 1606 O O . CYS A 1 202 ? -2.557 -5.356 12.511 1.00 96.38 202 CYS A O 1
ATOM 1608 N N . HIS A 1 203 ? -2.519 -5.732 14.730 1.00 95.38 203 HIS A N 1
ATOM 1609 C CA . HIS A 1 203 ? -1.063 -5.712 14.854 1.00 95.38 203 HIS A CA 1
ATOM 1610 C C . HIS A 1 203 ? -0.410 -6.828 14.026 1.00 95.38 203 HIS A C 1
ATOM 1612 O O . HIS A 1 203 ? 0.475 -6.552 13.222 1.00 95.38 203 HIS A O 1
ATOM 1618 N N . GLU A 1 204 ? -0.839 -8.084 14.182 1.00 95.50 204 GLU A N 1
ATOM 1619 C CA . GLU A 1 204 ? -0.148 -9.224 13.567 1.00 95.50 204 GLU A CA 1
ATOM 1620 C C . GLU A 1 204 ? -0.310 -9.267 12.044 1.00 95.50 204 GLU A C 1
ATOM 1622 O O . GLU A 1 204 ? 0.656 -9.549 11.340 1.00 95.50 204 GLU A O 1
ATOM 1627 N N . VAL A 1 205 ? -1.488 -8.919 11.517 1.00 95.75 205 VAL A N 1
ATOM 1628 C CA . VAL A 1 205 ? -1.712 -8.795 10.066 1.00 95.75 205 VAL A CA 1
ATOM 1629 C C . VAL A 1 205 ? -0.818 -7.709 9.472 1.00 95.75 205 VAL A C 1
ATOM 1631 O O . VAL A 1 205 ? -0.116 -7.956 8.493 1.00 95.75 205 VAL A O 1
ATOM 1634 N N . THR A 1 206 ? -0.789 -6.532 10.100 1.00 94.50 206 THR A N 1
ATOM 1635 C CA . THR A 1 206 ? 0.046 -5.411 9.648 1.00 94.50 206 THR A CA 1
ATOM 1636 C C . THR A 1 206 ? 1.527 -5.762 9.733 1.00 94.50 206 THR A C 1
ATOM 1638 O O . THR A 1 206 ? 2.285 -5.484 8.811 1.00 94.50 206 THR A O 1
ATOM 1641 N N . ARG A 1 207 ? 1.954 -6.417 10.817 1.00 94.81 207 ARG A N 1
ATOM 1642 C CA . ARG A 1 207 ? 3.341 -6.839 11.017 1.00 94.81 207 ARG A CA 1
ATOM 1643 C C . ARG A 1 207 ? 3.783 -7.857 9.970 1.00 94.81 207 ARG A C 1
ATOM 1645 O O . ARG A 1 207 ? 4.897 -7.740 9.469 1.00 94.81 207 ARG A O 1
ATOM 1652 N N . THR A 1 208 ? 2.952 -8.852 9.661 1.00 95.12 208 THR A N 1
ATOM 1653 C CA . THR A 1 208 ? 3.263 -9.831 8.612 1.00 95.12 208 THR A CA 1
ATOM 1654 C C . THR A 1 208 ? 3.412 -9.140 7.259 1.00 95.12 208 THR A C 1
ATOM 1656 O O . THR A 1 208 ? 4.430 -9.348 6.611 1.00 95.12 208 THR A O 1
ATOM 1659 N N . HIS A 1 209 ? 2.470 -8.268 6.893 1.00 95.56 209 HIS A N 1
ATOM 1660 C CA . HIS A 1 209 ? 2.527 -7.505 5.644 1.00 95.56 209 HIS A CA 1
ATOM 1661 C C . HIS A 1 209 ? 3.796 -6.626 5.583 1.00 95.56 209 HIS A C 1
ATOM 1663 O O . HIS A 1 209 ? 4.582 -6.720 4.649 1.00 95.56 209 HIS A O 1
ATOM 1669 N N . ALA A 1 210 ? 4.097 -5.871 6.646 1.00 92.69 210 ALA A N 1
ATOM 1670 C CA . ALA A 1 210 ? 5.275 -4.997 6.719 1.00 92.69 210 ALA A CA 1
ATOM 1671 C C . ALA A 1 210 ? 6.614 -5.711 6.465 1.00 92.69 210 ALA A C 1
ATOM 1673 O O . ALA A 1 210 ? 7.535 -5.118 5.903 1.00 92.69 210 ALA A O 1
ATOM 1674 N N . VAL A 1 211 ? 6.744 -6.968 6.900 1.00 91.38 211 VAL A N 1
ATOM 1675 C CA . VAL A 1 211 ? 7.972 -7.756 6.710 1.00 91.38 211 VAL A CA 1
ATOM 1676 C C . VAL A 1 211 ? 8.222 -8.064 5.231 1.00 91.38 211 VAL A C 1
ATOM 1678 O O . VAL A 1 211 ? 9.379 -8.026 4.790 1.00 91.38 211 VAL A O 1
ATOM 1681 N N . ASP A 1 212 ? 7.161 -8.338 4.474 1.00 94.19 212 ASP A N 1
ATOM 1682 C CA . ASP A 1 212 ? 7.245 -8.586 3.036 1.00 94.19 212 ASP A CA 1
ATOM 1683 C C . ASP A 1 212 ? 7.485 -7.270 2.275 1.00 94.19 212 ASP A C 1
ATOM 1685 O O . ASP A 1 212 ? 8.423 -7.202 1.474 1.00 94.19 212 ASP A O 1
ATOM 1689 N N . GLU A 1 213 ? 6.831 -6.171 2.662 1.00 92.38 213 GLU A N 1
ATOM 1690 C CA . GLU A 1 213 ? 7.021 -4.857 2.020 1.00 92.38 213 GLU A CA 1
ATOM 1691 C C . GLU A 1 213 ? 8.455 -4.311 2.104 1.00 92.38 213 GLU A C 1
ATOM 1693 O O . GLU A 1 213 ? 8.986 -3.727 1.150 1.00 92.38 213 GLU A O 1
ATOM 1698 N N . TRP A 1 214 ? 9.171 -4.573 3.206 1.00 89.19 214 TRP A N 1
ATOM 1699 C CA . TRP A 1 214 ? 10.602 -4.234 3.305 1.00 89.19 214 TRP A CA 1
ATOM 1700 C C . TRP A 1 214 ? 11.432 -4.890 2.198 1.00 89.19 214 TRP A C 1
ATOM 1702 O O . TRP A 1 214 ? 12.438 -4.348 1.717 1.00 89.19 214 TRP A O 1
ATOM 1712 N N . SER A 1 215 ? 11.016 -6.086 1.796 1.00 91.94 215 SER A N 1
ATOM 1713 C CA . SER A 1 215 ? 11.631 -6.837 0.719 1.00 91.94 215 SER A CA 1
ATOM 1714 C C . SER A 1 215 ? 11.184 -6.345 -0.651 1.00 91.94 215 SER A C 1
ATOM 1716 O O . SER A 1 215 ? 12.031 -6.244 -1.547 1.00 91.94 215 SER A O 1
ATOM 1718 N N . HIS A 1 216 ? 9.906 -6.016 -0.816 1.00 94.56 216 HIS A N 1
ATOM 1719 C CA . HIS A 1 216 ? 9.351 -5.525 -2.075 1.00 94.56 216 HIS A CA 1
ATOM 1720 C C . HIS A 1 216 ? 9.929 -4.181 -2.486 1.00 94.56 216 HIS A C 1
ATOM 1722 O O . HIS A 1 216 ? 10.378 -4.057 -3.627 1.00 94.56 216 HIS A O 1
ATOM 1728 N N . SER A 1 217 ? 10.125 -3.245 -1.551 1.00 91.94 217 SER A N 1
ATOM 1729 C CA . SER A 1 217 ? 10.850 -1.996 -1.832 1.00 91.94 217 SER A CA 1
ATOM 1730 C C . SER A 1 217 ? 12.215 -2.257 -2.495 1.00 91.94 217 SER A C 1
ATOM 1732 O O . SER A 1 217 ? 12.604 -1.582 -3.457 1.00 91.94 217 SER A O 1
ATOM 1734 N N . SER A 1 218 ? 12.938 -3.292 -2.046 1.00 93.44 218 SER A N 1
ATOM 1735 C CA . SER A 1 218 ? 14.222 -3.695 -2.640 1.00 93.44 218 SER A CA 1
ATOM 1736 C C . SER A 1 218 ? 14.064 -4.368 -4.010 1.00 93.44 218 SER A C 1
ATOM 1738 O O . SER A 1 218 ? 14.885 -4.132 -4.903 1.00 93.44 218 SER A O 1
ATOM 1740 N N . VAL A 1 219 ? 13.027 -5.193 -4.191 1.00 95.94 219 VAL A N 1
ATOM 1741 C CA . VAL A 1 219 ? 12.699 -5.847 -5.471 1.00 95.94 219 VAL A CA 1
ATOM 1742 C C . VAL A 1 219 ? 12.336 -4.803 -6.521 1.00 95.94 219 VAL A C 1
ATOM 1744 O O . VAL A 1 219 ? 13.011 -4.729 -7.549 1.00 95.94 219 VAL A O 1
ATOM 1747 N N . PHE A 1 220 ? 11.357 -3.944 -6.246 1.00 96.62 220 PHE A N 1
ATOM 1748 C CA . PHE A 1 220 ? 10.910 -2.903 -7.168 1.00 96.62 220 PHE A CA 1
ATOM 1749 C C . PHE A 1 220 ? 12.013 -1.890 -7.478 1.00 96.62 220 PHE A C 1
ATOM 1751 O O . PHE A 1 220 ? 12.205 -1.555 -8.644 1.00 96.62 220 PHE A O 1
ATOM 1758 N N . SER A 1 221 ? 12.833 -1.498 -6.495 1.00 94.81 221 SER A N 1
ATOM 1759 C CA . SER A 1 221 ? 14.020 -0.662 -6.744 1.00 94.81 221 SER A CA 1
ATOM 1760 C C . SER A 1 221 ? 15.026 -1.327 -7.695 1.00 94.81 221 SER A C 1
ATOM 1762 O O . SER A 1 221 ? 15.589 -0.670 -8.576 1.00 94.81 221 SER A O 1
ATOM 1764 N N . SER A 1 222 ? 15.271 -2.632 -7.534 1.00 95.69 222 SER A N 1
ATOM 1765 C CA . SER A 1 222 ? 16.222 -3.372 -8.377 1.00 95.69 222 SER A CA 1
ATOM 1766 C C . SER A 1 222 ? 15.682 -3.537 -9.798 1.00 95.69 222 SER A C 1
ATOM 1768 O O . SER A 1 222 ? 16.411 -3.317 -10.765 1.00 95.69 222 SER A O 1
ATOM 1770 N N . VAL A 1 223 ? 14.390 -3.848 -9.937 1.00 96.94 223 VAL A N 1
ATOM 1771 C CA . VAL A 1 223 ? 13.731 -3.941 -11.246 1.00 96.94 223 VAL A CA 1
ATOM 1772 C C . VAL A 1 223 ? 13.652 -2.579 -11.934 1.00 96.94 223 VAL A C 1
ATOM 1774 O O . VAL A 1 223 ? 13.938 -2.486 -13.125 1.00 96.94 223 VAL A O 1
ATOM 1777 N N . ALA A 1 224 ? 13.358 -1.508 -11.197 1.00 96.50 224 ALA A N 1
ATOM 1778 C CA . ALA A 1 224 ? 13.378 -0.151 -11.731 1.00 96.50 224 ALA A CA 1
ATOM 1779 C C . ALA A 1 224 ? 14.772 0.228 -12.245 1.00 96.50 224 ALA A C 1
ATOM 1781 O O . ALA A 1 224 ? 14.887 0.780 -13.337 1.00 96.50 224 ALA A O 1
ATOM 1782 N N . THR A 1 225 ? 15.830 -0.123 -11.506 1.00 95.38 225 THR A N 1
ATOM 1783 C CA . THR A 1 225 ? 17.216 0.088 -11.953 1.00 95.38 225 THR A CA 1
ATOM 1784 C C . THR A 1 225 ? 17.510 -0.635 -13.271 1.00 95.38 225 THR A C 1
ATOM 1786 O O . THR A 1 225 ? 18.115 -0.033 -14.155 1.00 95.38 225 THR A O 1
ATOM 1789 N N . ASP A 1 226 ? 17.067 -1.889 -13.433 1.00 95.25 226 ASP A N 1
ATOM 1790 C CA . ASP A 1 226 ? 17.223 -2.644 -14.691 1.00 95.25 226 ASP A CA 1
ATOM 1791 C C . ASP A 1 226 ? 16.460 -1.972 -15.846 1.00 95.25 226 ASP A C 1
ATOM 1793 O O . ASP A 1 226 ? 17.030 -1.695 -16.901 1.00 95.25 226 ASP A O 1
ATOM 1797 N N . ILE A 1 227 ? 15.191 -1.609 -15.613 1.00 95.19 227 ILE A N 1
ATOM 1798 C CA . ILE A 1 227 ? 14.334 -0.936 -16.600 1.00 95.19 227 ILE A CA 1
ATOM 1799 C C . ILE A 1 227 ? 14.970 0.377 -17.066 1.00 95.19 227 ILE A C 1
ATOM 1801 O O . ILE A 1 227 ? 15.094 0.605 -18.270 1.00 95.19 227 ILE A O 1
ATOM 1805 N N . VAL A 1 228 ? 15.411 1.229 -16.133 1.00 95.12 228 VAL A N 1
ATOM 1806 C CA . VAL A 1 228 ? 15.965 2.565 -16.421 1.00 95.12 228 VAL A CA 1
ATOM 1807 C C . VAL A 1 228 ? 17.174 2.505 -17.358 1.00 95.12 228 VAL A C 1
ATOM 1809 O O . VAL A 1 228 ? 17.348 3.414 -18.180 1.00 95.12 228 VAL A O 1
ATOM 1812 N N . GLN A 1 229 ? 17.984 1.442 -17.302 1.00 91.69 229 GLN A N 1
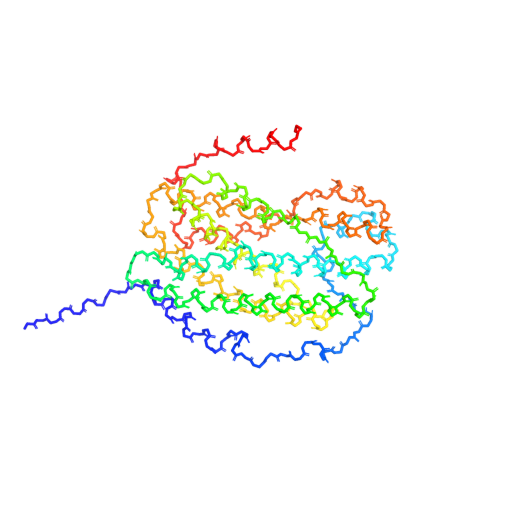ATOM 1813 C CA . GLN A 1 229 ? 19.128 1.266 -18.206 1.00 91.69 229 GLN A CA 1
ATOM 1814 C C . GLN A 1 229 ? 18.703 1.212 -19.679 1.00 91.69 229 GLN A C 1
ATOM 1816 O O . GLN A 1 229 ? 19.415 1.746 -20.529 1.00 91.69 229 GLN A O 1
ATOM 1821 N N . GLY A 1 230 ? 17.531 0.638 -19.970 1.00 90.88 230 GLY A N 1
ATOM 1822 C CA . GLY A 1 230 ? 16.970 0.537 -21.319 1.00 90.88 230 GLY A CA 1
ATOM 1823 C C . GLY A 1 230 ? 16.138 1.743 -21.771 1.00 90.88 230 GLY A C 1
ATOM 1824 O O . GLY A 1 230 ? 15.798 1.825 -22.949 1.00 90.88 230 GLY A O 1
ATOM 1825 N N . LEU A 1 231 ? 15.808 2.675 -20.870 1.00 94.62 231 LEU A N 1
ATOM 1826 C CA . LEU A 1 231 ? 14.944 3.820 -21.176 1.00 94.62 231 LEU A CA 1
ATOM 1827 C C . LEU A 1 231 ? 15.695 4.976 -21.852 1.00 94.62 231 LEU A C 1
ATOM 1829 O O . LEU A 1 231 ? 16.796 5.359 -21.445 1.00 94.62 231 LEU A O 1
ATOM 1833 N N . SER A 1 232 ? 15.032 5.619 -22.811 1.00 94.94 232 SER A N 1
ATOM 1834 C CA . SER A 1 232 ? 15.408 6.923 -23.359 1.00 94.94 232 SER A CA 1
ATOM 1835 C C . SER A 1 232 ? 15.253 8.050 -22.329 1.00 94.94 232 SER A C 1
ATOM 1837 O O . SER A 1 232 ? 14.563 7.922 -21.317 1.00 94.94 232 SER A O 1
ATOM 1839 N N . ASN A 1 233 ? 15.827 9.224 -22.611 1.00 94.25 233 ASN A N 1
ATOM 1840 C CA . ASN A 1 233 ? 15.675 10.395 -21.737 1.00 94.25 233 ASN A CA 1
ATOM 1841 C C . ASN A 1 233 ? 14.208 10.823 -21.561 1.00 94.25 233 ASN A C 1
ATOM 1843 O O . ASN A 1 233 ? 13.829 11.254 -20.475 1.00 94.25 233 ASN A O 1
ATOM 1847 N N . ARG A 1 234 ? 13.376 10.683 -22.605 1.00 94.69 234 ARG A N 1
ATOM 1848 C CA . ARG A 1 234 ? 11.940 10.994 -22.527 1.00 94.69 234 ARG A CA 1
ATOM 1849 C C . ARG A 1 234 ? 11.234 10.052 -21.553 1.00 94.69 234 ARG A C 1
ATOM 1851 O O . ARG A 1 234 ? 10.495 10.517 -20.692 1.00 94.69 234 ARG A O 1
ATOM 1858 N N . GLU A 1 235 ? 11.481 8.753 -21.675 1.00 96.25 235 GLU A N 1
ATOM 1859 C CA . GLU A 1 235 ? 10.899 7.735 -20.796 1.00 96.25 235 GLU A CA 1
ATOM 1860 C C . GLU A 1 235 ? 11.367 7.901 -19.347 1.00 96.25 235 GLU A C 1
ATOM 1862 O O . GLU A 1 235 ? 10.552 7.836 -18.433 1.00 96.25 235 GLU A O 1
ATOM 1867 N N . ARG A 1 236 ? 12.652 8.203 -19.123 1.00 96.75 236 ARG A N 1
ATOM 1868 C CA . ARG A 1 236 ? 13.196 8.479 -17.782 1.00 96.75 236 ARG A CA 1
ATOM 1869 C C . ARG A 1 236 ? 12.537 9.689 -17.124 1.00 96.75 236 ARG A C 1
ATOM 1871 O O . ARG A 1 236 ? 12.167 9.615 -15.954 1.00 96.75 236 ARG A O 1
ATOM 1878 N N . SER A 1 237 ? 12.367 10.786 -17.865 1.00 95.25 237 SER A N 1
ATOM 1879 C CA . SER A 1 237 ? 11.654 11.968 -17.367 1.00 95.25 237 SER A CA 1
ATOM 1880 C C . SER A 1 237 ? 10.193 11.652 -17.045 1.00 95.25 237 SER A C 1
ATOM 1882 O O . SER A 1 237 ? 9.693 12.085 -16.008 1.00 95.25 237 SER A O 1
ATOM 1884 N N . TYR A 1 238 ? 9.525 10.866 -17.895 1.00 95.94 238 TYR A N 1
ATOM 1885 C CA . TYR A 1 238 ? 8.145 10.444 -17.670 1.00 95.94 238 TYR A CA 1
ATOM 1886 C C . TYR A 1 238 ? 8.019 9.576 -16.408 1.00 95.94 238 TYR A C 1
ATOM 1888 O O . TYR A 1 238 ? 7.286 9.948 -15.494 1.00 95.94 238 TYR A O 1
ATOM 1896 N N . LEU A 1 239 ? 8.817 8.508 -16.298 1.00 96.69 239 LEU A N 1
ATOM 1897 C CA . LEU A 1 239 ? 8.896 7.630 -15.123 1.00 96.69 239 LEU A CA 1
ATOM 1898 C C . LEU A 1 239 ? 9.115 8.433 -13.834 1.00 96.69 239 LEU A C 1
ATOM 1900 O O . LEU A 1 239 ? 8.354 8.293 -12.879 1.00 96.69 239 LEU A O 1
ATOM 1904 N N . ARG A 1 240 ? 10.110 9.333 -13.831 1.00 95.75 240 ARG A N 1
ATOM 1905 C CA . ARG A 1 240 ? 10.399 10.214 -12.690 1.00 95.75 240 ARG A CA 1
ATOM 1906 C C . ARG A 1 240 ? 9.194 11.081 -12.324 1.00 95.75 240 ARG A C 1
ATOM 1908 O O . ARG A 1 240 ? 8.888 11.215 -11.143 1.00 95.75 240 ARG A O 1
ATOM 1915 N N . SER A 1 241 ? 8.535 11.693 -13.310 1.00 95.00 241 SER A N 1
ATOM 1916 C CA . SER A 1 241 ? 7.396 12.581 -13.052 1.00 95.00 241 SER A CA 1
ATOM 1917 C C . SER A 1 241 ? 6.217 11.846 -12.413 1.00 95.00 241 SER A C 1
ATOM 1919 O O . SER A 1 241 ? 5.618 12.370 -11.475 1.00 95.00 241 SER A O 1
ATOM 1921 N N . ILE A 1 242 ? 5.941 10.616 -12.859 1.00 96.88 242 ILE A N 1
ATOM 1922 C CA . ILE A 1 242 ? 4.874 9.789 -12.300 1.00 96.88 242 ILE A CA 1
ATOM 1923 C C . ILE A 1 242 ? 5.230 9.355 -10.875 1.00 96.88 242 ILE A C 1
ATOM 1925 O O . ILE A 1 242 ? 4.421 9.591 -9.986 1.00 96.88 242 ILE A O 1
ATOM 1929 N N . ILE A 1 243 ? 6.448 8.848 -10.62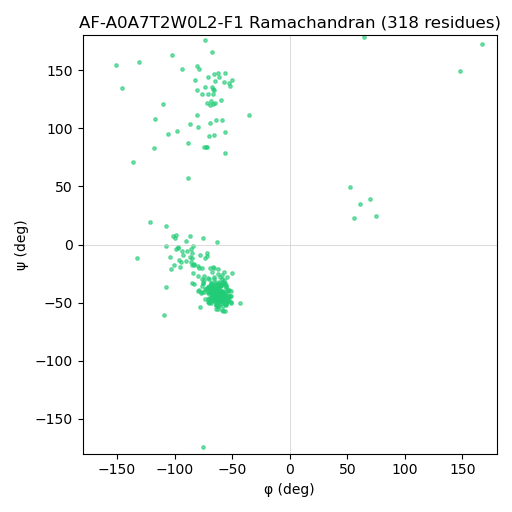2 1.00 95.25 243 ILE A N 1
ATOM 1930 C CA . ILE A 1 243 ? 6.901 8.468 -9.265 1.00 95.25 243 ILE A CA 1
ATOM 1931 C C . ILE A 1 243 ? 6.717 9.625 -8.272 1.00 95.25 243 ILE A C 1
ATOM 1933 O O . ILE A 1 243 ? 6.156 9.435 -7.195 1.00 95.25 243 ILE A O 1
ATOM 1937 N N . LEU A 1 244 ? 7.148 10.836 -8.641 1.00 91.62 244 LEU A N 1
ATOM 1938 C CA . LEU A 1 244 ? 7.030 12.015 -7.776 1.00 91.62 244 LEU A CA 1
ATOM 1939 C C . LEU A 1 244 ? 5.572 12.410 -7.512 1.00 91.62 244 LEU A C 1
ATOM 1941 O O . LEU A 1 244 ? 5.249 12.864 -6.414 1.00 91.62 244 LEU A O 1
ATOM 1945 N N . LYS A 1 245 ? 4.683 12.250 -8.499 1.00 91.50 245 LYS A N 1
ATOM 1946 C CA . LYS A 1 245 ? 3.261 12.563 -8.324 1.00 91.50 245 LYS A CA 1
ATOM 1947 C C . LYS A 1 245 ? 2.536 11.496 -7.500 1.00 91.50 245 LYS A C 1
ATOM 1949 O O . LYS A 1 245 ? 1.668 11.861 -6.708 1.00 91.50 245 LYS A O 1
ATOM 1954 N N . THR A 1 246 ? 2.934 10.225 -7.612 1.00 93.38 246 THR A N 1
ATOM 1955 C CA . THR A 1 246 ? 2.369 9.121 -6.822 1.00 93.38 246 THR A CA 1
ATOM 1956 C C . THR A 1 246 ? 2.462 9.391 -5.325 1.00 93.38 246 THR A C 1
ATOM 1958 O O . THR A 1 246 ? 1.508 9.108 -4.614 1.00 93.38 246 THR A O 1
ATOM 1961 N N . VAL A 1 247 ? 3.540 10.021 -4.845 1.00 86.62 247 VAL A N 1
ATOM 1962 C CA . VAL A 1 247 ? 3.718 10.368 -3.420 1.00 86.62 247 VAL A CA 1
ATOM 1963 C C . VAL A 1 247 ? 2.543 11.161 -2.863 1.00 86.62 247 VAL A C 1
ATOM 1965 O O . VAL A 1 247 ? 2.020 10.846 -1.800 1.00 86.62 247 VAL A O 1
ATO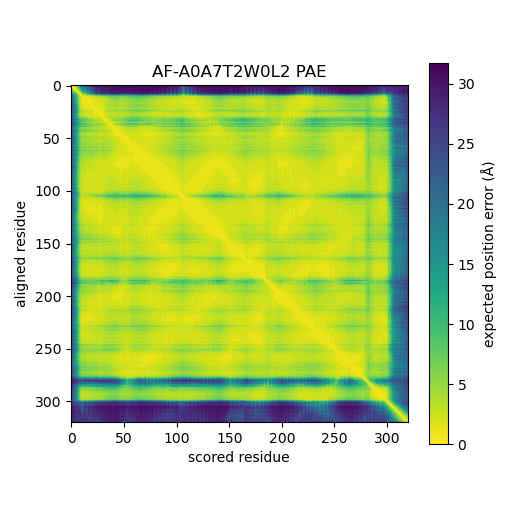M 1968 N N . GLN A 1 248 ? 2.108 12.179 -3.606 1.00 84.88 248 GLN A N 1
ATOM 1969 C CA . GLN A 1 248 ? 1.016 13.055 -3.188 1.00 84.88 248 GLN A CA 1
ATOM 1970 C C . GLN A 1 248 ? -0.313 12.302 -3.150 1.00 84.88 248 GLN A C 1
ATOM 1972 O O . GLN A 1 248 ? -1.136 12.544 -2.276 1.00 84.88 248 GLN A O 1
ATOM 1977 N N . MET A 1 249 ? -0.519 11.391 -4.101 1.00 90.00 249 MET A N 1
ATOM 1978 C CA . MET A 1 249 ? -1.747 10.603 -4.193 1.00 90.00 249 MET A CA 1
ATOM 1979 C C . MET A 1 249 ? -1.781 9.489 -3.144 1.00 90.00 249 MET A C 1
ATOM 1981 O O . MET A 1 249 ? -2.831 9.205 -2.580 1.00 90.00 249 MET A O 1
ATOM 1985 N N . PHE A 1 250 ? -0.631 8.892 -2.836 1.00 88.06 250 PHE A N 1
ATOM 1986 C CA . PHE A 1 250 ? -0.502 7.867 -1.807 1.00 88.06 250 PHE A CA 1
ATOM 1987 C C . PHE A 1 250 ? -0.740 8.445 -0.405 1.00 88.06 250 PHE A C 1
ATOM 1989 O O . PHE A 1 250 ? -1.485 7.859 0.383 1.00 88.06 250 PHE A O 1
ATOM 1996 N N . ALA A 1 251 ? -0.176 9.627 -0.128 1.00 85.19 251 ALA A N 1
ATOM 1997 C CA . ALA A 1 251 ? -0.284 10.345 1.146 1.00 85.19 251 ALA A CA 1
ATOM 1998 C C . ALA A 1 251 ? -1.643 11.039 1.384 1.00 85.19 251 ALA A C 1
ATOM 2000 O O . ALA A 1 251 ? -1.785 11.783 2.356 1.00 85.19 251 ALA A O 1
ATOM 2001 N N . ASN A 1 252 ? -2.621 10.839 0.496 1.00 89.06 252 ASN A N 1
ATOM 2002 C CA . ASN A 1 252 ? -3.945 11.436 0.616 1.00 89.06 252 ASN A CA 1
ATOM 2003 C C . ASN A 1 252 ? -4.686 10.908 1.861 1.00 89.06 252 ASN A C 1
ATOM 2005 O O . ASN A 1 252 ? -4.613 9.718 2.184 1.00 89.06 252 ASN A O 1
ATOM 2009 N N . ASN A 1 253 ? -5.415 11.800 2.537 1.00 88.75 253 ASN A N 1
ATOM 2010 C CA . ASN A 1 253 ? -6.182 11.500 3.752 1.00 88.75 253 ASN A CA 1
ATOM 2011 C C . ASN A 1 253 ? -7.446 10.654 3.515 1.00 88.75 253 ASN A C 1
ATOM 2013 O O . ASN A 1 253 ? -8.090 10.247 4.478 1.00 88.75 253 ASN A O 1
ATOM 2017 N N . GLU A 1 254 ? -7.810 10.405 2.257 1.00 93.06 254 GLU A N 1
ATOM 2018 C CA . GLU A 1 254 ? -9.024 9.717 1.814 1.00 93.06 254 GLU A CA 1
ATOM 2019 C C . GLU A 1 254 ? -10.292 10.324 2.433 1.00 93.06 254 GLU A C 1
ATOM 2021 O O . GLU A 1 254 ? -11.151 9.626 2.979 1.00 93.06 254 GLU A O 1
ATOM 2026 N N . LEU A 1 255 ? -10.424 11.655 2.354 1.00 93.75 255 LEU A N 1
ATOM 2027 C CA . LEU A 1 255 ? -11.548 12.380 2.957 1.00 93.75 255 LEU A CA 1
ATOM 2028 C C . LEU A 1 255 ? -12.921 11.924 2.434 1.00 93.75 255 LEU A C 1
ATOM 2030 O O . LEU A 1 255 ? -13.904 12.002 3.169 1.00 93.75 255 LEU A O 1
ATOM 2034 N N . GLY A 1 256 ? -13.004 11.390 1.210 1.00 95.44 256 GLY A N 1
ATOM 2035 C CA . GLY A 1 256 ? -14.224 10.761 0.690 1.00 95.44 256 GLY A CA 1
ATOM 2036 C C . GLY A 1 256 ? -14.656 9.529 1.500 1.00 95.44 256 GLY A C 1
ATOM 2037 O O . GLY A 1 256 ? -15.835 9.382 1.841 1.00 95.44 256 GLY A O 1
ATOM 2038 N N . ALA A 1 257 ? -13.698 8.685 1.894 1.00 97.06 257 ALA A N 1
ATOM 2039 C CA . ALA A 1 257 ? -13.958 7.525 2.742 1.00 97.06 257 ALA A CA 1
ATOM 2040 C C . ALA A 1 257 ? -14.367 7.968 4.154 1.00 97.06 257 ALA A C 1
ATOM 2042 O O . ALA A 1 257 ? -15.355 7.477 4.703 1.00 97.06 257 ALA A O 1
ATOM 2043 N N . TRP A 1 258 ? -13.678 8.970 4.710 1.00 97.75 258 TRP A N 1
ATOM 2044 C CA . TRP A 1 258 ? -14.031 9.547 6.010 1.00 97.75 258 TRP A CA 1
ATOM 2045 C C . TRP A 1 258 ? -15.400 10.218 6.027 1.00 97.75 258 TRP A C 1
ATOM 2047 O O . TRP A 1 258 ? -16.136 10.062 6.996 1.00 97.75 258 TRP A O 1
ATOM 2057 N N . SER A 1 259 ? -15.785 10.906 4.953 1.00 97.56 259 SER A N 1
ATOM 2058 C CA . SER A 1 259 ? -17.127 11.475 4.799 1.00 97.56 259 SER A CA 1
ATOM 2059 C C . SER A 1 259 ? -18.213 10.398 4.869 1.00 97.56 259 SER A C 1
ATOM 2061 O O . SER A 1 259 ? -19.214 10.550 5.581 1.00 97.56 259 SER A O 1
ATOM 2063 N N . THR A 1 260 ? -17.974 9.262 4.207 1.00 98.19 260 THR A N 1
ATOM 2064 C CA . THR A 1 260 ? -18.863 8.094 4.255 1.00 98.19 260 THR A CA 1
ATOM 2065 C C . THR A 1 260 ? -18.956 7.539 5.679 1.00 98.19 260 THR A C 1
ATOM 2067 O O . THR A 1 260 ? -20.053 7.405 6.223 1.00 98.19 260 THR A O 1
ATOM 2070 N N . VAL A 1 261 ? -17.814 7.315 6.336 1.00 98.38 261 VAL A N 1
ATOM 2071 C CA . VAL A 1 261 ? -17.744 6.800 7.715 1.00 98.38 261 VAL A CA 1
ATOM 2072 C C . VAL A 1 261 ? -18.418 7.735 8.718 1.00 98.38 261 VAL A C 1
ATOM 2074 O O . VAL A 1 261 ? -19.225 7.289 9.533 1.00 98.38 261 VAL A O 1
ATOM 2077 N N . PHE A 1 262 ? -18.141 9.037 8.659 1.00 9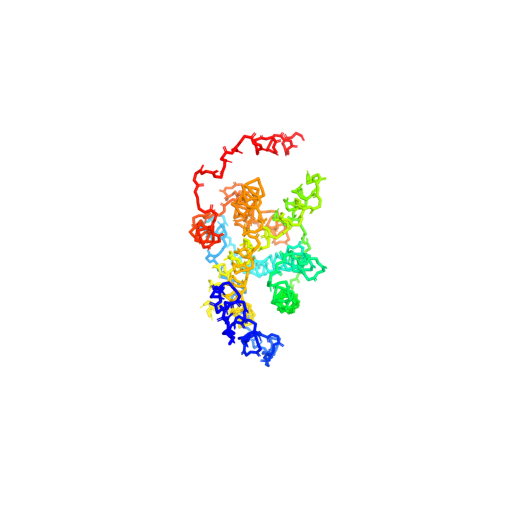8.25 262 PHE A N 1
ATOM 2078 C CA . PHE A 1 262 ? -18.755 10.017 9.550 1.00 98.25 262 PHE A CA 1
ATOM 2079 C C . PHE A 1 262 ? -20.272 10.076 9.386 1.00 98.25 262 PHE A C 1
ATOM 2081 O O . PHE A 1 262 ? -20.981 10.242 10.378 1.00 98.25 262 PHE A O 1
ATOM 2088 N N . THR A 1 263 ? -20.772 9.879 8.165 1.00 97.81 263 THR A N 1
ATOM 2089 C CA . THR A 1 263 ? -22.211 9.759 7.908 1.00 97.81 263 THR A CA 1
ATOM 2090 C C . THR A 1 263 ? -22.784 8.490 8.543 1.00 97.81 263 THR A C 1
ATOM 2092 O O . THR A 1 263 ? -23.801 8.568 9.228 1.00 97.81 263 THR A O 1
ATOM 2095 N N . MET A 1 264 ? -22.120 7.339 8.380 1.00 97.44 264 MET A N 1
ATOM 2096 C CA . MET A 1 264 ? -22.551 6.057 8.963 1.00 97.44 264 MET A CA 1
ATOM 2097 C C . MET A 1 264 ? -22.575 6.079 10.498 1.00 97.44 264 MET A C 1
ATOM 2099 O O . MET A 1 264 ? -23.485 5.524 11.110 1.00 97.44 264 MET A O 1
ATOM 2103 N N . VAL A 1 265 ? -21.580 6.717 11.121 1.00 97.50 265 VAL A N 1
ATOM 2104 C CA . VAL A 1 265 ? -21.431 6.813 12.585 1.00 97.50 265 VAL A CA 1
ATOM 2105 C C . VAL A 1 265 ? -22.277 7.950 13.178 1.00 97.50 265 VAL A C 1
ATOM 2107 O O . VAL A 1 265 ? -22.541 7.967 14.377 1.00 97.50 265 VAL A O 1
ATOM 2110 N N . GLY A 1 266 ? -22.736 8.900 12.357 1.00 97.44 266 GLY A N 1
ATOM 2111 C CA . GLY A 1 266 ? -23.443 10.090 12.835 1.00 97.44 266 GLY A CA 1
ATOM 2112 C C . GLY A 1 266 ? -22.524 11.051 13.595 1.00 97.44 266 GLY A C 1
ATOM 2113 O O . GLY A 1 266 ? -22.919 11.610 14.618 1.00 97.44 266 GLY A O 1
ATOM 2114 N N . MET A 1 267 ? -21.288 11.223 13.118 1.00 97.81 267 MET A N 1
ATOM 2115 C CA . MET A 1 267 ? -20.266 12.038 13.777 1.00 97.81 267 MET A CA 1
ATOM 2116 C C . MET A 1 267 ? -20.670 13.530 13.813 1.00 97.81 267 MET A C 1
ATOM 2118 O O . MET A 1 267 ? -20.871 14.141 12.756 1.00 97.81 267 MET A O 1
ATOM 2122 N N . PRO A 1 268 ? -20.767 14.159 15.001 1.00 96.56 268 PRO A N 1
ATOM 2123 C CA . PRO A 1 268 ? -21.033 15.590 15.117 1.00 96.56 268 PRO A CA 1
ATOM 2124 C C . PRO A 1 268 ? -19.930 16.419 14.459 1.00 96.56 268 PRO A C 1
ATOM 2126 O O . PRO A 1 268 ? -18.758 16.060 14.530 1.00 96.56 268 PRO A O 1
ATOM 2129 N N . HIS A 1 269 ? -20.301 17.545 13.843 1.00 96.56 269 HIS A N 1
ATOM 2130 C CA . HIS A 1 269 ? -19.344 18.474 13.220 1.00 96.56 269 HIS A CA 1
ATOM 2131 C C . HIS A 1 269 ? -18.429 17.835 12.157 1.00 96.56 269 HIS A C 1
ATOM 2133 O O . HIS A 1 269 ? -17.376 18.375 11.832 1.00 96.56 269 HIS A O 1
ATOM 2139 N N . ALA A 1 270 ? -18.843 16.710 11.559 1.00 96.44 270 ALA A N 1
ATOM 2140 C CA . ALA A 1 270 ? -18.070 16.003 10.539 1.00 96.44 270 ALA A CA 1
ATOM 2141 C C . ALA A 1 270 ? -17.643 16.898 9.366 1.00 96.44 270 ALA A C 1
ATOM 2143 O O . ALA A 1 270 ? -16.521 16.794 8.886 1.00 96.44 270 ALA A O 1
ATOM 2144 N N . ARG A 1 271 ? -18.525 17.803 8.920 1.00 95.38 271 ARG A N 1
ATOM 2145 C CA . ARG A 1 271 ? -18.215 18.742 7.831 1.00 95.38 271 ARG A CA 1
ATOM 2146 C C . ARG A 1 271 ? -17.080 19.696 8.187 1.00 95.38 271 ARG A C 1
ATOM 2148 O O . ARG A 1 271 ? -16.262 19.971 7.320 1.00 95.38 271 ARG A O 1
ATOM 2155 N N . ASP A 1 272 ? -17.032 20.149 9.436 1.00 95.69 272 ASP A N 1
ATOM 2156 C CA . ASP A 1 272 ? -15.994 21.058 9.922 1.00 95.69 272 ASP A CA 1
ATOM 2157 C C . ASP A 1 272 ? -14.648 20.314 9.949 1.00 95.69 272 ASP A C 1
ATOM 2159 O O . ASP A 1 272 ? -13.675 20.786 9.373 1.00 95.69 272 ASP A O 1
ATOM 2163 N N . ILE A 1 273 ? -14.635 19.073 10.468 1.00 95.81 273 ILE A N 1
ATOM 2164 C CA . ILE A 1 273 ? -13.446 18.201 10.452 1.00 95.81 273 ILE A CA 1
ATOM 2165 C C . ILE A 1 273 ? -12.916 18.015 9.024 1.00 95.81 273 ILE A C 1
ATOM 2167 O O . ILE A 1 273 ? -11.731 18.214 8.773 1.00 95.81 273 ILE A O 1
ATOM 2171 N N . LEU A 1 274 ? -13.778 17.616 8.085 1.00 94.75 274 LEU A N 1
ATOM 2172 C CA . LEU A 1 274 ? -13.365 17.337 6.705 1.00 94.75 274 LEU A CA 1
ATOM 2173 C C . LEU A 1 274 ? -12.841 18.594 6.000 1.00 94.75 274 LEU A C 1
ATOM 2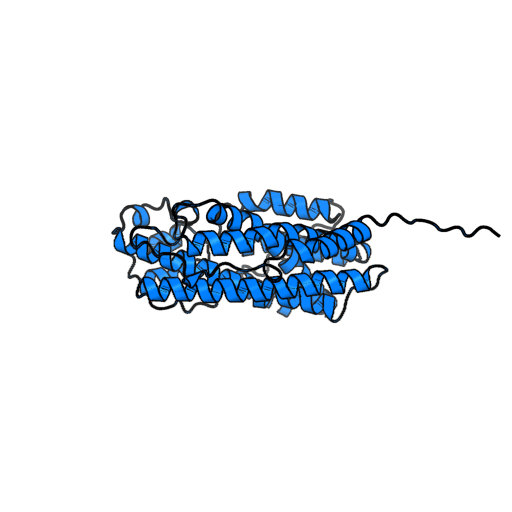175 O O . LEU A 1 274 ? -11.857 18.518 5.269 1.00 94.75 274 LEU A O 1
ATOM 2179 N N . HIS A 1 275 ? -13.486 19.740 6.227 1.00 93.12 275 HIS A N 1
ATOM 2180 C CA . HIS A 1 275 ? -13.077 21.013 5.645 1.00 93.12 275 HIS A CA 1
ATOM 2181 C C . HIS A 1 275 ? -11.715 21.480 6.179 1.00 93.12 275 HIS A C 1
ATOM 2183 O O . HIS A 1 275 ? -10.859 21.883 5.393 1.00 93.12 275 HIS A O 1
ATOM 2189 N N . ASP A 1 276 ? -11.502 21.400 7.493 1.00 92.94 276 ASP A N 1
ATOM 2190 C CA . ASP A 1 276 ? -10.322 21.981 8.142 1.00 92.94 276 ASP A CA 1
ATOM 2191 C C . ASP A 1 276 ? -9.064 21.111 7.995 1.00 92.94 276 ASP A C 1
ATOM 2193 O O . ASP A 1 276 ? -7.948 21.631 8.000 1.00 92.94 276 ASP A O 1
ATOM 2197 N N . VAL A 1 277 ? -9.225 19.792 7.840 1.00 89.62 277 VAL A N 1
ATOM 2198 C CA . VAL A 1 277 ? -8.109 18.843 7.659 1.00 89.62 277 VAL A CA 1
ATOM 2199 C C . VAL A 1 277 ? -7.543 18.895 6.240 1.00 89.62 277 VAL A C 1
ATOM 2201 O O . VAL A 1 277 ? -6.327 18.851 6.061 1.00 89.62 277 VAL A O 1
ATOM 2204 N N . GLY A 1 278 ? -8.411 18.989 5.228 1.00 82.25 278 GLY A N 1
ATOM 2205 C CA . GLY A 1 278 ? -8.015 18.962 3.819 1.00 82.25 278 GLY A CA 1
ATOM 2206 C C . GLY A 1 278 ? -7.384 17.637 3.349 1.00 82.25 278 GLY A C 1
ATOM 2207 O O . GLY A 1 278 ? -7.219 16.667 4.094 1.00 82.25 278 GLY A O 1
ATOM 2208 N N . ASP A 1 279 ? -7.037 17.578 2.062 1.00 72.06 279 ASP A N 1
ATOM 2209 C CA . ASP A 1 279 ? -6.705 16.311 1.388 1.00 72.06 279 ASP A CA 1
ATOM 2210 C C . ASP A 1 279 ? -5.283 15.786 1.643 1.00 72.06 279 ASP A C 1
ATOM 2212 O O . ASP A 1 279 ? -5.001 14.613 1.393 1.00 72.06 279 ASP A O 1
ATOM 2216 N N . SER A 1 280 ? -4.364 16.635 2.110 1.00 62.69 280 SER A N 1
ATOM 2217 C CA . SER A 1 280 ? -2.939 16.296 2.223 1.00 62.69 280 SER A CA 1
ATOM 2218 C C . SER A 1 280 ? -2.509 16.145 3.679 1.00 62.69 280 SER A C 1
ATOM 2220 O O . SER A 1 280 ? -2.590 17.101 4.446 1.00 62.69 280 SER A O 1
ATOM 2222 N N . ASN A 1 281 ? -2.005 14.961 4.044 1.00 63.09 281 ASN A N 1
ATOM 2223 C CA . ASN A 1 281 ? -1.300 14.754 5.311 1.00 63.09 281 ASN A CA 1
ATOM 2224 C C . ASN A 1 281 ? 0.118 15.355 5.260 1.00 63.09 281 ASN A C 1
ATOM 2226 O O . ASN A 1 281 ? 0.508 15.965 4.263 1.00 63.09 281 ASN A O 1
ATOM 2230 N N . GLU A 1 282 ? 0.925 15.139 6.301 1.00 57.97 282 GLU A N 1
ATOM 2231 C CA . GLU A 1 282 ? 2.364 15.434 6.335 1.00 57.97 282 GLU A CA 1
ATOM 2232 C C . GLU A 1 282 ? 3.137 14.724 5.191 1.00 57.97 282 GLU A C 1
ATOM 2234 O O . GLU A 1 282 ? 3.825 13.726 5.397 1.00 57.97 282 GLU A O 1
ATOM 2239 N N . ILE A 1 283 ? 3.082 15.272 3.965 1.00 56.62 283 ILE A N 1
ATOM 2240 C CA . ILE A 1 283 ? 3.830 14.829 2.765 1.00 56.62 283 ILE A CA 1
ATOM 2241 C C . ILE A 1 283 ? 5.334 14.671 3.070 1.00 56.62 283 ILE A C 1
ATOM 2243 O O . ILE A 1 283 ? 6.038 13.899 2.412 1.00 56.62 283 ILE A O 1
ATOM 2247 N N . GLY A 1 284 ? 5.825 15.378 4.094 1.00 54.09 284 GLY A N 1
ATOM 2248 C CA . GLY A 1 284 ? 7.196 15.298 4.585 1.00 54.09 284 GLY A CA 1
ATOM 2249 C C . GLY A 1 284 ? 7.661 13.875 4.901 1.00 54.09 284 GLY A C 1
ATOM 2250 O O . GLY A 1 284 ? 8.778 13.540 4.523 1.00 54.09 284 GLY A O 1
ATOM 2251 N N . VAL A 1 285 ? 6.804 13.020 5.479 1.00 61.72 285 VAL A N 1
ATOM 2252 C CA . VAL A 1 285 ? 7.175 11.639 5.861 1.00 61.72 285 VAL A CA 1
ATOM 2253 C C . VAL A 1 285 ? 7.621 10.815 4.648 1.00 61.72 285 VAL A C 1
ATOM 2255 O O . VAL A 1 285 ? 8.568 10.043 4.729 1.00 61.72 285 VAL A O 1
ATOM 2258 N N . TYR A 1 286 ? 6.988 11.030 3.496 1.00 70.88 286 TYR A N 1
ATOM 2259 C CA . TYR A 1 286 ? 7.210 10.230 2.290 1.00 70.88 286 TYR A CA 1
ATOM 2260 C C . TYR A 1 286 ? 8.220 10.843 1.312 1.00 70.88 286 TYR A C 1
ATOM 2262 O O . TYR A 1 286 ? 8.672 10.182 0.371 1.00 70.88 286 TYR A O 1
ATOM 2270 N N . THR A 1 287 ? 8.567 12.117 1.506 1.00 73.94 287 THR A N 1
ATOM 2271 C CA . THR A 1 287 ? 9.440 12.856 0.583 1.00 73.94 287 THR A CA 1
ATOM 2272 C C . THR A 1 287 ? 10.860 12.288 0.591 1.00 73.94 287 THR A C 1
ATOM 2274 O O . THR A 1 287 ? 11.451 12.102 -0.476 1.00 73.94 287 THR A O 1
ATOM 2277 N N . ASP A 1 288 ? 11.380 11.936 1.768 1.00 79.38 288 ASP A N 1
ATOM 2278 C CA . ASP A 1 288 ? 12.729 11.382 1.918 1.00 79.38 288 ASP A CA 1
ATOM 2279 C C . ASP A 1 288 ? 12.845 9.974 1.313 1.00 79.38 288 ASP A C 1
ATOM 2281 O O . ASP A 1 288 ? 13.815 9.674 0.604 1.00 79.38 288 ASP A O 1
ATOM 2285 N N . SER A 1 289 ? 11.830 9.128 1.521 1.00 81.12 289 SER A N 1
ATOM 2286 C CA . SER A 1 289 ? 11.764 7.770 0.966 1.00 81.12 289 SER A CA 1
ATOM 2287 C C . SER A 1 289 ? 11.728 7.785 -0.562 1.00 81.12 289 SER A C 1
ATOM 2289 O O . SER A 1 289 ? 12.469 7.045 -1.216 1.00 81.12 289 SER A O 1
ATOM 2291 N N . VAL A 1 290 ? 10.953 8.692 -1.164 1.00 83.25 290 VAL A N 1
ATOM 2292 C CA . VAL A 1 290 ? 10.884 8.812 -2.630 1.00 83.25 290 VAL A CA 1
ATOM 2293 C C . VAL A 1 290 ? 12.134 9.440 -3.217 1.00 83.25 290 VAL A C 1
ATOM 2295 O O . VAL A 1 290 ? 12.590 9.001 -4.273 1.00 83.25 290 VAL A O 1
ATOM 2298 N N . GLN A 1 291 ? 12.724 10.438 -2.562 1.00 86.00 291 GLN A N 1
ATOM 2299 C CA . GLN A 1 291 ? 13.985 10.997 -3.039 1.00 86.00 291 GLN A CA 1
ATOM 2300 C C . GLN A 1 291 ? 15.090 9.930 -3.007 1.00 86.00 291 GLN A C 1
ATOM 2302 O O . GLN A 1 291 ? 15.806 9.757 -3.994 1.00 86.00 291 GLN A O 1
ATOM 2307 N N . SER A 1 292 ? 15.137 9.131 -1.938 1.00 87.31 292 SER A N 1
ATOM 2308 C CA . SER A 1 292 ? 16.036 7.979 -1.825 1.00 87.31 292 SER A CA 1
ATOM 2309 C C . SER A 1 292 ? 15.795 6.937 -2.922 1.00 87.31 292 SER A C 1
ATOM 2311 O O . SER A 1 292 ? 16.758 6.403 -3.474 1.00 87.31 292 SER A O 1
ATOM 2313 N N . LEU A 1 293 ? 14.533 6.658 -3.276 1.00 89.75 293 LEU A N 1
ATOM 2314 C CA . LEU A 1 293 ? 14.183 5.786 -4.401 1.00 89.75 293 LEU A CA 1
ATOM 2315 C C . LEU A 1 293 ? 14.715 6.347 -5.722 1.00 89.75 293 LEU A C 1
ATOM 2317 O O . LEU A 1 293 ? 15.428 5.648 -6.436 1.00 89.75 293 LEU A O 1
ATOM 2321 N N . ILE A 1 294 ? 14.400 7.607 -6.030 1.00 92.94 294 ILE A N 1
ATOM 2322 C CA . ILE A 1 294 ? 14.816 8.299 -7.257 1.00 92.94 294 ILE A CA 1
ATOM 2323 C C . ILE A 1 294 ? 16.338 8.293 -7.421 1.00 92.94 294 ILE A C 1
ATOM 2325 O O . ILE A 1 294 ? 16.838 8.068 -8.528 1.00 92.94 294 ILE A O 1
ATOM 2329 N N . ASP A 1 295 ? 17.068 8.516 -6.331 1.00 90.50 295 ASP A N 1
ATOM 2330 C CA . ASP A 1 295 ? 18.527 8.490 -6.329 1.00 90.50 295 ASP A CA 1
ATOM 2331 C C . ASP A 1 295 ? 19.055 7.072 -6.563 1.00 90.50 295 ASP A C 1
ATOM 2333 O O . ASP A 1 295 ? 19.912 6.863 -7.425 1.00 90.50 295 ASP A O 1
ATOM 2337 N N . ARG A 1 296 ? 18.484 6.081 -5.866 1.00 89.44 296 ARG A N 1
ATOM 2338 C CA . ARG A 1 296 ? 18.857 4.663 -5.975 1.00 89.44 296 ARG A CA 1
ATOM 2339 C C . ARG A 1 296 ? 18.688 4.115 -7.391 1.00 89.44 296 ARG A C 1
ATOM 2341 O O . ARG A 1 296 ? 19.553 3.377 -7.850 1.00 89.44 296 ARG A O 1
ATOM 2348 N N . ILE A 1 297 ? 17.610 4.487 -8.083 1.00 92.06 297 ILE A N 1
ATOM 2349 C CA . ILE A 1 297 ? 17.307 3.994 -9.439 1.00 92.06 297 ILE A CA 1
ATOM 2350 C C . ILE A 1 297 ? 17.973 4.828 -10.546 1.00 92.06 297 ILE A C 1
ATOM 2352 O O . ILE A 1 297 ? 17.697 4.626 -11.728 1.00 92.06 297 ILE A O 1
ATOM 2356 N N . GLY A 1 298 ? 18.850 5.775 -10.188 1.00 89.81 298 GLY A N 1
ATOM 2357 C CA . GLY A 1 298 ? 19.636 6.550 -11.149 1.00 89.81 298 GLY A CA 1
ATOM 2358 C C . GLY A 1 298 ? 18.843 7.623 -11.899 1.00 89.81 298 GLY A C 1
ATOM 2359 O O . GLY A 1 298 ? 19.228 8.017 -13.000 1.00 89.81 298 GLY A O 1
ATOM 2360 N N . LEU A 1 299 ? 17.743 8.111 -11.319 1.00 90.88 299 LEU A N 1
ATOM 2361 C CA . LEU A 1 299 ? 16.943 9.203 -11.880 1.00 90.88 299 LEU A CA 1
ATOM 2362 C C . LEU A 1 299 ? 17.266 10.565 -11.247 1.00 90.88 299 LEU A C 1
ATOM 2364 O O . LEU A 1 299 ? 16.574 11.544 -11.529 1.00 90.88 299 LEU A O 1
ATOM 2368 N N . ALA A 1 300 ? 18.308 10.667 -10.418 1.00 83.12 300 ALA A N 1
ATOM 2369 C CA . ALA A 1 300 ? 18.796 11.927 -9.857 1.00 83.12 300 ALA A CA 1
ATOM 2370 C C . ALA A 1 300 ? 19.434 12.833 -10.932 1.00 83.12 300 ALA A C 1
ATOM 2372 O O . ALA A 1 300 ? 20.388 12.438 -11.599 1.00 83.12 300 ALA A O 1
ATOM 2373 N N . GLY A 1 301 ? 18.954 14.075 -11.089 1.00 64.06 301 GLY A N 1
ATOM 2374 C CA . GLY A 1 301 ? 19.644 15.097 -11.894 1.00 64.06 301 GLY A CA 1
ATOM 2375 C C . GLY A 1 301 ? 18.742 16.106 -12.616 1.00 64.06 301 GLY A C 1
ATOM 2376 O O . GLY A 1 301 ? 17.640 15.786 -13.051 1.00 64.06 301 GLY A O 1
ATOM 2377 N N . ARG A 1 302 ? 19.250 17.339 -12.797 1.00 51.31 302 ARG A N 1
ATOM 2378 C CA . ARG A 1 302 ? 18.581 18.458 -13.506 1.00 51.31 302 ARG A CA 1
ATOM 2379 C C . ARG A 1 302 ? 18.504 18.297 -15.037 1.00 51.31 302 ARG A C 1
ATOM 2381 O O . ARG A 1 302 ? 17.801 19.066 -15.682 1.00 51.31 302 ARG A O 1
ATOM 2388 N N . ASN A 1 303 ? 19.202 17.315 -15.614 1.00 44.31 303 ASN A N 1
ATOM 2389 C CA . ASN A 1 303 ? 19.231 17.067 -17.066 1.00 44.31 303 ASN A CA 1
ATOM 2390 C C . ASN A 1 303 ? 18.072 16.187 -17.571 1.00 44.31 303 ASN A C 1
ATOM 2392 O O . ASN A 1 303 ? 17.934 15.983 -18.776 1.00 44.31 303 ASN A O 1
ATOM 2396 N N . LEU A 1 304 ? 17.221 15.689 -16.670 1.00 52.00 304 LEU A N 1
ATOM 2397 C CA . LEU A 1 304 ? 15.935 15.081 -17.002 1.00 52.00 304 LEU A CA 1
ATOM 2398 C C . LEU A 1 304 ? 14.909 16.216 -17.035 1.00 52.00 304 LEU A C 1
ATOM 2400 O O . LEU A 1 304 ? 14.355 16.579 -16.003 1.00 52.00 304 LEU A O 1
ATOM 2404 N N . GLY A 1 305 ? 14.785 16.855 -18.203 1.00 37.25 305 GLY A N 1
ATOM 2405 C CA . GLY A 1 305 ? 14.095 18.131 -18.407 1.00 37.25 305 GLY A CA 1
ATOM 2406 C C . GLY A 1 305 ? 12.852 18.320 -17.539 1.00 37.25 305 GLY A C 1
ATOM 2407 O O . GLY A 1 305 ? 11.828 17.669 -17.742 1.00 37.25 305 GLY A O 1
ATOM 2408 N N . GLY A 1 306 ? 12.950 19.252 -16.591 1.00 36.78 306 GLY A N 1
ATOM 2409 C CA . GLY A 1 306 ? 11.802 19.766 -15.867 1.00 36.78 306 GLY A CA 1
ATOM 2410 C C . GLY A 1 306 ? 10.887 20.493 -16.842 1.00 36.78 306 GLY A C 1
ATOM 2411 O O . GLY A 1 306 ? 11.195 21.593 -17.290 1.00 36.78 306 GLY A O 1
ATOM 2412 N N . SER A 1 307 ? 9.754 19.882 -17.161 1.00 33.97 307 SER A N 1
ATOM 2413 C CA . SER A 1 307 ? 8.598 20.598 -17.687 1.00 33.97 307 SER A CA 1
ATOM 2414 C C . SER A 1 307 ? 7.457 20.414 -16.697 1.00 33.97 307 SER A C 1
ATOM 2416 O O . SER A 1 307 ? 6.569 19.589 -16.853 1.00 33.97 307 SER A O 1
ATOM 2418 N N . VAL A 1 308 ? 7.482 21.252 -15.662 1.00 37.09 308 VAL A N 1
ATOM 2419 C CA . VAL A 1 308 ? 6.351 21.496 -14.748 1.00 37.09 308 VAL A CA 1
ATOM 2420 C C . VAL A 1 308 ? 5.143 22.111 -15.500 1.00 37.09 308 VAL A C 1
ATOM 2422 O O . VAL A 1 308 ? 4.104 22.367 -14.914 1.00 37.09 308 VAL A O 1
ATOM 2425 N N . ALA A 1 309 ? 5.222 22.298 -16.821 1.00 28.89 309 ALA A N 1
ATOM 2426 C CA . ALA A 1 309 ? 4.226 23.000 -17.627 1.00 28.89 309 ALA A CA 1
ATOM 2427 C C . ALA A 1 309 ? 3.096 22.125 -18.218 1.00 28.89 309 ALA A C 1
ATOM 2429 O O . ALA A 1 309 ? 2.260 22.656 -18.937 1.00 28.89 309 ALA A O 1
ATOM 2430 N N . LEU A 1 310 ? 3.039 20.816 -17.938 1.00 30.88 310 LEU A N 1
ATOM 2431 C CA . LEU A 1 310 ? 1.971 19.927 -18.446 1.00 30.88 310 LEU A CA 1
ATOM 2432 C C . LEU A 1 310 ? 0.951 19.484 -17.383 1.00 30.88 310 LEU A C 1
ATOM 2434 O O . LEU A 1 310 ? 0.000 18.789 -17.715 1.00 30.88 310 LEU A O 1
ATOM 2438 N N . VAL A 1 311 ? 1.118 19.892 -16.119 1.00 34.66 311 VAL A N 1
ATOM 2439 C CA . VAL A 1 311 ? 0.242 19.463 -15.005 1.00 34.66 311 VAL A CA 1
ATOM 2440 C C . VAL A 1 311 ? -0.749 20.558 -14.577 1.00 34.66 311 VAL A C 1
ATOM 2442 O O . VAL A 1 311 ? -1.708 20.280 -13.864 1.00 34.66 311 VAL A O 1
ATOM 2445 N N . SER A 1 312 ? -0.590 21.795 -15.058 1.00 28.42 312 SER A N 1
ATOM 2446 C CA . SER A 1 312 ? -1.502 22.898 -14.718 1.00 28.42 312 SER A CA 1
ATOM 2447 C C . SER A 1 312 ? -2.877 22.818 -15.390 1.00 28.42 312 SER A C 1
ATOM 2449 O O . SER A 1 312 ? -3.772 23.531 -14.963 1.00 28.42 312 SER A O 1
ATOM 2451 N N . SER A 1 313 ? -3.090 21.949 -16.383 1.00 28.08 313 SER A N 1
ATOM 2452 C CA . SER A 1 313 ? -4.388 21.839 -17.069 1.00 28.08 313 SER A CA 1
ATOM 2453 C C . SER A 1 313 ? -5.361 20.840 -16.436 1.00 28.08 313 SER A C 1
ATOM 2455 O O . SER A 1 313 ? -6.495 20.757 -16.881 1.00 28.08 313 SER A O 1
ATOM 2457 N N . VAL A 1 314 ? -4.953 20.074 -15.416 1.00 36.56 314 VAL A N 1
ATOM 2458 C CA . VAL A 1 314 ? -5.822 19.039 -14.812 1.00 36.56 314 VAL A CA 1
ATOM 2459 C C . VAL A 1 314 ? -6.572 19.561 -13.580 1.00 36.56 314 VAL A C 1
ATOM 2461 O O . VAL A 1 314 ? -7.600 19.011 -13.206 1.00 36.56 314 VAL A O 1
ATOM 2464 N N . HIS A 1 315 ? -6.112 20.656 -12.966 1.00 29.70 315 HIS A N 1
ATOM 2465 C CA . HIS A 1 315 ? -6.766 21.202 -11.772 1.00 29.70 315 HIS A CA 1
ATOM 2466 C C . HIS A 1 315 ? -7.946 22.141 -12.076 1.00 29.70 315 HIS A C 1
ATOM 2468 O O . HIS A 1 315 ? -8.768 22.361 -11.190 1.00 29.70 315 HIS A O 1
ATOM 2474 N N . GLU A 1 316 ? -8.056 22.662 -13.305 1.00 30.34 316 GLU A N 1
ATOM 2475 C CA . GLU A 1 316 ? -9.121 23.601 -13.698 1.00 30.34 316 GLU A CA 1
ATOM 2476 C C . GLU A 1 316 ? -10.383 22.917 -14.264 1.00 30.34 316 GLU A C 1
ATOM 2478 O O . GLU A 1 316 ? -11.436 23.544 -14.292 1.00 30.34 316 GLU A O 1
ATOM 2483 N N . GLU A 1 317 ? -10.343 21.629 -14.632 1.00 30.91 317 GLU A N 1
ATOM 2484 C CA . GLU A 1 317 ? -11.518 20.912 -15.180 1.00 30.91 317 GLU A CA 1
ATOM 2485 C C . GLU A 1 317 ? -12.301 20.074 -14.151 1.00 30.91 317 GLU A C 1
ATOM 2487 O O . GLU A 1 317 ? -13.355 19.540 -14.478 1.00 30.91 317 GLU A O 1
ATOM 2492 N N . MET A 1 318 ? -11.853 19.992 -12.892 1.00 32.69 318 MET A N 1
ATOM 2493 C CA . MET A 1 318 ? -12.596 19.319 -11.806 1.00 32.69 318 MET A CA 1
ATOM 2494 C C . MET A 1 318 ? -13.341 20.286 -10.866 1.00 32.69 318 MET A C 1
ATOM 2496 O O . MET A 1 318 ? -13.889 19.859 -9.852 1.00 32.69 318 MET A O 1
ATOM 2500 N N . GLN A 1 319 ? -13.375 21.584 -11.189 1.00 34.56 319 GLN A N 1
ATOM 2501 C CA . GLN A 1 319 ? -14.147 22.605 -10.459 1.00 34.56 319 GLN A CA 1
ATOM 2502 C C . GLN A 1 319 ? -15.177 23.343 -11.339 1.00 34.56 319 GLN A C 1
ATOM 2504 O O . GLN A 1 319 ? -15.634 24.423 -10.962 1.00 34.56 319 GLN A O 1
ATOM 2509 N N . ALA A 1 320 ? -15.559 22.767 -12.485 1.00 33.69 320 ALA A N 1
ATOM 2510 C CA . ALA A 1 320 ? -16.618 23.281 -13.360 1.00 33.69 320 ALA A CA 1
ATOM 2511 C C . ALA A 1 320 ? -17.847 22.362 -13.367 1.00 33.69 320 ALA A C 1
ATOM 2513 O O . ALA A 1 320 ? -17.660 21.130 -13.474 1.00 33.69 320 ALA A O 1
#